Protein AF-A0A2R6DY08-F1 (afdb_monomer_lite)

Radius of gyration: 19.31 Å; chains: 1; bounding box: 56×47×50 Å

Foldseek 3Di:
DDPVVVVLLVVLVPDPDDQWQEEEEEEEVVLVVAPCSLVLVQVVQVVSVVSPHQAYEYEYAYPDLVCQVVVQVSQCPRNHPWHEDEEEQPDQDADDTRYYYYYNNFLVNQQVQLVVVQVVCVVVVVDPPVNDDPQSSLVRGSHSAATQEYEYEDDPDDGSPPPPRCPNHHYAYDYRRDQDDDDDDDDDDDDDDDDDDPPRNSVRVVSVPSND

pLDDT: mean 75.13, std 21.66, range [25.62, 96.75]

Sequence (212 aa):
MALYDRYLAARIRYSDAAVPERVALVITEHDLLEQGAYDTLSAFLEWAFETGTERVLIYVSVLDKAAVPTLRNALSDLRSPREVAVRGPDADAAVDAPVQVSIGLGGREEFASAVRQIAEDAADGELAPEDVDEAEIERRLVFPTPPDLVIKTGAERLSDFLIWQSVYSELYFTGRLKRRASCARPSESPGSSAGRPNLEARAARGIRRFGR

Structure (mmCIF, N/CA/C/O backbone):
data_AF-A0A2R6DY08-F1
#
_entry.id   AF-A0A2R6DY08-F1
#
loop_
_atom_site.group_PDB
_atom_site.id
_atom_site.type_symbol
_atom_site.label_atom_id
_atom_site.label_alt_id
_atom_site.label_comp_id
_atom_site.label_asym_id
_atom_site.label_entity_id
_atom_site.label_seq_id
_atom_site.pdbx_PDB_ins_code
_atom_site.Cartn_x
_atom_site.Cartn_y
_atom_site.Cartn_z
_atom_site.occupancy
_atom_site.B_iso_or_equiv
_atom_site.auth_seq_id
_atom_site.auth_comp_id
_atom_site.auth_asym_id
_atom_site.auth_atom_id
_atom_site.pdbx_PDB_model_num
ATOM 1 N N . MET A 1 1 ? 14.028 -7.867 -27.548 1.00 50.16 1 MET A N 1
ATOM 2 C CA . MET A 1 1 ? 13.822 -8.926 -26.535 1.00 50.16 1 MET A CA 1
ATOM 3 C C . MET A 1 1 ? 14.664 -10.144 -26.910 1.00 50.16 1 MET A C 1
ATOM 5 O O . MET A 1 1 ? 14.531 -10.618 -28.035 1.00 50.16 1 MET A O 1
ATOM 9 N N . ALA A 1 2 ? 15.594 -10.593 -26.062 1.00 66.69 2 ALA A N 1
ATOM 10 C CA . ALA A 1 2 ? 16.570 -11.622 -26.437 1.00 66.69 2 ALA A CA 1
ATOM 11 C C . ALA A 1 2 ? 15.937 -13.030 -26.464 1.00 66.69 2 ALA A C 1
ATOM 13 O O . ALA A 1 2 ? 15.007 -13.312 -25.713 1.00 66.69 2 ALA A O 1
ATOM 14 N N . LEU A 1 3 ? 16.462 -13.949 -27.289 1.00 54.25 3 LEU A N 1
ATOM 15 C CA . LEU A 1 3 ? 16.023 -15.361 -27.370 1.00 54.25 3 LEU A CA 1
ATOM 16 C C . LEU A 1 3 ? 15.946 -16.050 -25.995 1.00 54.25 3 LEU A C 1
ATOM 18 O O . LEU A 1 3 ? 15.063 -16.867 -25.747 1.00 54.25 3 LEU A O 1
ATOM 22 N N . TYR A 1 4 ? 16.841 -15.671 -25.083 1.00 47.84 4 TYR A N 1
ATOM 23 C CA . TYR A 1 4 ? 16.856 -16.173 -23.715 1.00 47.84 4 TYR A CA 1
ATOM 24 C C . TYR A 1 4 ? 15.664 -15.684 -22.880 1.00 47.84 4 TYR A C 1
ATOM 26 O O . TYR A 1 4 ? 15.178 -16.435 -22.044 1.00 47.84 4 TYR A O 1
ATOM 34 N N . ASP A 1 5 ? 15.162 -14.470 -23.118 1.00 52.09 5 ASP A N 1
ATOM 35 C CA . ASP A 1 5 ? 14.004 -13.928 -22.395 1.00 52.09 5 ASP A CA 1
ATOM 36 C C . ASP A 1 5 ? 12.731 -14.656 -22.822 1.00 52.09 5 ASP A C 1
ATOM 38 O O . ASP A 1 5 ? 11.930 -15.043 -21.978 1.00 52.09 5 ASP A O 1
ATOM 42 N N . ARG A 1 6 ? 12.591 -14.961 -24.123 1.00 58.28 6 ARG A N 1
ATOM 43 C CA . ARG A 1 6 ? 11.508 -15.830 -24.612 1.00 58.28 6 ARG A CA 1
ATOM 44 C C . ARG A 1 6 ? 11.589 -17.227 -24.007 1.00 58.28 6 ARG A C 1
ATOM 46 O O . ARG A 1 6 ? 10.564 -17.759 -23.601 1.00 58.28 6 ARG A O 1
ATOM 53 N N . TYR A 1 7 ? 12.787 -17.803 -23.906 1.00 59.44 7 TYR A N 1
ATOM 54 C CA . TYR A 1 7 ? 12.984 -19.109 -23.274 1.00 59.44 7 TYR A CA 1
ATOM 55 C C . TYR A 1 7 ? 12.660 -19.085 -21.773 1.00 59.44 7 TYR A C 1
ATOM 57 O O . TYR A 1 7 ? 11.989 -19.988 -21.281 1.00 59.44 7 TYR A O 1
ATOM 65 N N . LEU A 1 8 ? 13.097 -18.058 -21.037 1.00 55.75 8 LEU A N 1
ATOM 66 C CA . LEU A 1 8 ? 12.846 -17.957 -19.601 1.00 55.75 8 LEU A CA 1
ATOM 67 C C . LEU A 1 8 ? 11.368 -17.671 -19.310 1.00 55.75 8 LEU A C 1
ATOM 69 O O . LEU A 1 8 ? 10.794 -18.329 -18.449 1.00 55.75 8 LEU A O 1
ATOM 73 N N . ALA A 1 9 ? 10.748 -16.760 -20.065 1.00 59.25 9 ALA A N 1
ATOM 74 C CA . ALA A 1 9 ? 9.320 -16.472 -19.979 1.00 59.25 9 ALA A CA 1
ATOM 75 C C . ALA A 1 9 ? 8.479 -17.696 -20.358 1.00 59.25 9 ALA A C 1
ATOM 77 O O . ALA A 1 9 ? 7.487 -17.976 -19.694 1.00 59.25 9 ALA A O 1
ATOM 78 N N . ALA A 1 10 ? 8.892 -18.469 -21.370 1.00 55.88 10 ALA A N 1
ATOM 79 C CA . ALA A 1 10 ? 8.274 -19.755 -21.675 1.00 55.88 10 ALA A CA 1
ATOM 80 C C . ALA A 1 10 ? 8.451 -20.731 -20.504 1.00 55.88 10 ALA A C 1
ATOM 82 O O . ALA A 1 10 ? 7.494 -21.350 -20.078 1.00 55.88 10 ALA A O 1
ATOM 83 N N . ARG A 1 11 ? 9.638 -20.832 -19.905 1.00 53.44 11 ARG A N 1
ATOM 84 C CA . ARG A 1 11 ? 9.905 -21.756 -18.790 1.00 53.44 11 ARG A CA 1
ATOM 85 C C . ARG A 1 11 ? 9.273 -21.343 -17.453 1.00 53.44 11 ARG A C 1
ATOM 87 O O . ARG A 1 11 ? 9.256 -22.159 -16.537 1.00 53.44 11 ARG A O 1
ATOM 94 N N . ILE A 1 12 ? 8.846 -20.091 -17.298 1.00 56.69 12 ILE A N 1
ATOM 95 C CA . ILE A 1 12 ? 7.988 -19.645 -16.188 1.00 56.69 12 ILE A CA 1
ATOM 96 C C . ILE A 1 12 ? 6.541 -20.037 -16.501 1.00 56.69 12 ILE A C 1
ATOM 98 O O . ILE A 1 12 ? 5.915 -20.703 -15.690 1.00 56.69 12 ILE A O 1
ATOM 102 N N . ARG A 1 13 ? 6.068 -19.753 -17.723 1.00 54.62 13 ARG A N 1
ATOM 103 C CA . ARG A 1 13 ? 4.734 -20.162 -18.198 1.00 54.62 13 ARG A CA 1
ATOM 104 C C . ARG A 1 13 ? 4.512 -21.681 -18.219 1.00 54.62 13 ARG A C 1
ATOM 106 O O . ARG A 1 13 ? 3.387 -22.122 -18.052 1.00 54.62 13 ARG A O 1
ATOM 113 N N . TYR A 1 14 ? 5.566 -22.466 -18.445 1.00 50.38 14 TYR A N 1
ATOM 114 C CA . TYR A 1 14 ? 5.548 -23.934 -18.496 1.00 50.38 14 TYR A CA 1
ATOM 115 C C . TYR A 1 14 ? 6.090 -24.594 -17.216 1.00 50.38 14 TYR A C 1
ATOM 117 O O . TYR A 1 14 ? 6.357 -25.793 -17.221 1.00 50.38 14 TYR A O 1
ATOM 125 N N . SER A 1 15 ? 6.327 -23.838 -16.139 1.00 47.34 15 SER A N 1
ATOM 126 C CA . SER A 1 15 ? 6.567 -24.443 -14.825 1.00 47.34 15 SER A CA 1
ATOM 127 C C . SER A 1 15 ? 5.270 -24.476 -14.032 1.00 47.34 15 SER A C 1
ATOM 129 O O . SER A 1 15 ? 4.614 -23.448 -13.956 1.00 47.34 15 SER A O 1
ATOM 131 N N . ASP A 1 16 ? 4.971 -25.592 -13.363 1.00 48.72 16 ASP A N 1
ATOM 132 C CA . ASP A 1 16 ? 3.830 -25.752 -12.435 1.00 48.72 16 ASP A CA 1
ATOM 133 C C . ASP A 1 16 ? 3.926 -24.868 -11.166 1.00 48.72 16 ASP A C 1
ATOM 135 O O . ASP A 1 16 ? 3.263 -25.120 -10.164 1.00 48.72 16 ASP A O 1
ATOM 139 N N . ALA A 1 17 ? 4.803 -23.860 -11.160 1.00 54.19 17 ALA A N 1
ATOM 140 C CA . ALA A 1 17 ? 4.975 -22.940 -10.047 1.00 54.19 17 ALA A CA 1
ATOM 141 C C . ALA A 1 17 ? 4.027 -21.752 -10.229 1.00 54.19 17 ALA A C 1
ATOM 143 O O . ALA A 1 17 ? 4.104 -21.062 -11.247 1.00 54.19 17 ALA A O 1
ATOM 144 N N . ALA A 1 18 ? 3.166 -21.516 -9.238 1.00 61.88 18 ALA A N 1
ATOM 145 C CA . ALA A 1 18 ? 2.269 -20.368 -9.221 1.00 61.88 18 ALA A CA 1
ATOM 146 C C . ALA A 1 18 ? 3.066 -19.057 -9.342 1.00 61.88 18 ALA A C 1
ATOM 148 O O . ALA A 1 18 ? 4.103 -18.874 -8.696 1.00 61.88 18 ALA A O 1
ATOM 149 N N . VAL A 1 19 ? 2.597 -18.162 -10.211 1.00 73.88 19 VAL A N 1
ATOM 150 C CA . VAL A 1 19 ? 3.090 -16.784 -10.293 1.00 73.88 19 VAL A CA 1
ATOM 151 C C . VAL A 1 19 ? 2.479 -16.021 -9.115 1.00 73.88 19 VAL A C 1
ATOM 153 O O . VAL A 1 19 ? 1.293 -16.215 -8.864 1.00 73.88 19 VAL A O 1
ATOM 156 N N . PRO A 1 20 ? 3.239 -15.181 -8.389 1.00 83.38 20 PRO A N 1
ATOM 157 C CA . PRO A 1 20 ? 2.658 -14.364 -7.332 1.00 83.38 20 PRO A CA 1
ATOM 158 C C . PRO A 1 20 ? 1.628 -13.401 -7.931 1.00 83.38 20 PRO A C 1
ATOM 160 O O . PRO A 1 20 ? 1.955 -12.577 -8.795 1.00 83.38 20 PRO A O 1
ATOM 163 N N . GLU A 1 21 ? 0.393 -13.507 -7.456 1.00 88.38 21 GLU A N 1
ATOM 164 C CA . GLU A 1 21 ? -0.726 -12.654 -7.855 1.00 88.38 21 GLU A CA 1
ATOM 165 C C . GLU A 1 21 ? -0.525 -11.235 -7.307 1.00 88.38 21 GLU A C 1
ATOM 167 O O . GLU A 1 21 ? -0.898 -10.250 -7.948 1.00 88.38 21 GLU A O 1
ATOM 172 N N . ARG A 1 22 ? 0.129 -11.117 -6.145 1.00 90.25 22 ARG A N 1
ATOM 173 C CA . ARG A 1 22 ? 0.359 -9.868 -5.417 1.00 90.25 22 ARG A CA 1
ATOM 174 C C . ARG A 1 22 ? 1.831 -9.710 -5.059 1.00 90.25 22 ARG A C 1
ATOM 176 O O . ARG A 1 22 ? 2.393 -10.499 -4.298 1.00 90.25 22 ARG A O 1
ATOM 183 N N . VAL A 1 23 ? 2.452 -8.651 -5.570 1.00 91.69 23 VAL A N 1
ATOM 184 C CA . VAL A 1 23 ? 3.868 -8.346 -5.321 1.00 91.69 23 VAL A CA 1
ATOM 185 C C . VAL A 1 23 ? 3.999 -7.010 -4.599 1.00 91.69 23 VAL A C 1
ATOM 187 O O . VAL A 1 23 ? 3.513 -5.993 -5.082 1.00 91.69 23 VAL A O 1
ATOM 190 N N . ALA A 1 24 ? 4.707 -6.991 -3.474 1.00 91.75 24 ALA A N 1
ATOM 191 C CA . ALA A 1 24 ? 5.116 -5.769 -2.798 1.00 91.75 24 ALA A CA 1
ATOM 192 C C . ALA A 1 24 ? 6.579 -5.435 -3.126 1.00 91.75 24 ALA A C 1
ATOM 194 O O . ALA A 1 24 ? 7.452 -6.291 -3.029 1.00 91.75 24 ALA A O 1
ATOM 195 N N . LEU A 1 25 ? 6.868 -4.190 -3.494 1.00 92.25 25 LEU A N 1
ATOM 196 C CA . LEU A 1 25 ? 8.199 -3.655 -3.746 1.00 92.25 25 LEU A CA 1
ATOM 197 C C . LEU A 1 25 ? 8.508 -2.555 -2.722 1.00 92.25 25 LEU A C 1
ATOM 199 O O . LEU A 1 25 ? 7.897 -1.493 -2.725 1.00 92.25 25 LEU A O 1
ATOM 203 N N . VAL A 1 26 ? 9.487 -2.803 -1.862 1.00 90.31 26 VAL A N 1
ATOM 204 C CA . VAL A 1 26 ? 9.923 -1.926 -0.774 1.00 90.31 26 VAL A CA 1
ATOM 205 C C . VAL A 1 26 ? 11.207 -1.227 -1.198 1.00 90.31 26 VAL A C 1
ATOM 207 O O . VAL A 1 26 ? 12.255 -1.867 -1.314 1.00 90.31 26 VAL A O 1
ATOM 210 N N . ILE A 1 27 ? 11.128 0.083 -1.407 1.00 90.12 27 ILE A N 1
ATOM 211 C CA . ILE A 1 27 ? 12.248 0.941 -1.800 1.00 90.12 27 ILE A CA 1
ATOM 212 C C . ILE A 1 27 ? 12.396 2.117 -0.837 1.00 90.12 27 ILE A C 1
ATOM 214 O O . ILE A 1 27 ? 11.531 2.397 -0.006 1.00 90.12 27 ILE A O 1
ATOM 218 N N . THR A 1 28 ? 13.518 2.816 -0.933 1.00 88.62 28 THR A N 1
ATOM 219 C CA . THR A 1 28 ? 13.774 4.049 -0.184 1.00 88.62 28 THR A CA 1
ATOM 220 C C . THR A 1 28 ? 13.707 5.261 -1.104 1.00 88.62 28 THR A C 1
ATOM 222 O O . THR A 1 28 ? 13.900 5.141 -2.314 1.00 88.62 28 THR A O 1
ATOM 225 N N . GLU A 1 29 ? 13.504 6.454 -0.546 1.00 88.12 29 GLU A N 1
ATOM 226 C CA . GLU A 1 29 ? 13.633 7.702 -1.308 1.00 88.12 29 GLU A CA 1
ATOM 227 C C . GLU A 1 29 ? 14.998 7.804 -2.010 1.00 88.12 29 GLU A C 1
ATOM 229 O O . GLU A 1 29 ? 15.079 8.258 -3.147 1.00 88.12 29 GLU A O 1
ATOM 234 N N . HIS A 1 30 ? 16.066 7.283 -1.392 1.00 87.00 30 HIS A N 1
ATOM 235 C CA . HIS A 1 30 ? 17.400 7.240 -1.986 1.00 87.00 30 HIS A CA 1
ATOM 236 C C . HIS A 1 30 ? 17.479 6.366 -3.242 1.00 87.00 30 HIS A C 1
ATOM 238 O O . HIS A 1 30 ? 18.253 6.692 -4.141 1.00 87.00 30 HIS A O 1
ATOM 244 N N . ASP A 1 31 ? 16.697 5.286 -3.332 1.00 87.31 31 ASP A N 1
ATOM 245 C CA . ASP A 1 31 ? 16.634 4.465 -4.547 1.00 87.31 31 ASP A CA 1
ATOM 246 C C . ASP A 1 31 ? 16.006 5.247 -5.712 1.00 87.31 31 ASP A C 1
ATOM 248 O O . ASP A 1 31 ? 16.391 5.044 -6.862 1.00 87.31 31 ASP A O 1
ATOM 252 N N . LEU A 1 32 ? 15.089 6.179 -5.424 1.00 89.38 32 LEU A N 1
ATOM 253 C CA . LEU A 1 32 ? 14.434 7.031 -6.424 1.00 89.38 32 LEU A CA 1
ATOM 254 C C . LEU A 1 32 ? 15.288 8.227 -6.871 1.00 89.38 32 LEU A C 1
ATOM 256 O O . LEU A 1 32 ? 15.019 8.807 -7.923 1.00 89.38 32 LEU A O 1
ATOM 260 N N . LEU A 1 33 ? 16.327 8.581 -6.110 1.00 86.75 33 LEU A N 1
ATOM 261 C CA . LEU A 1 33 ? 17.292 9.621 -6.488 1.00 86.75 33 LEU A CA 1
ATOM 262 C C . LEU A 1 33 ? 18.323 9.134 -7.519 1.00 86.75 33 LEU A C 1
ATOM 264 O O . LEU A 1 33 ? 19.024 9.948 -8.122 1.00 86.75 33 LEU A O 1
ATOM 268 N N . GLU A 1 34 ? 18.452 7.822 -7.723 1.00 86.62 34 GLU A N 1
ATOM 269 C CA . GLU A 1 34 ? 19.385 7.262 -8.700 1.00 86.62 34 GLU A CA 1
ATOM 270 C C . GLU A 1 34 ? 18.920 7.552 -10.140 1.00 86.62 34 GLU A C 1
ATOM 272 O O . GLU A 1 34 ? 17.732 7.527 -10.479 1.00 86.62 34 GLU A O 1
ATOM 277 N N . GLN A 1 35 ? 19.878 7.812 -11.034 1.00 84.69 35 GLN A N 1
ATOM 278 C CA . GLN A 1 35 ? 19.571 8.143 -12.423 1.00 84.69 35 GLN A CA 1
ATOM 279 C C . GLN A 1 35 ? 18.843 6.979 -13.118 1.00 84.69 35 GLN A C 1
ATOM 281 O O . GLN A 1 35 ? 19.351 5.858 -13.186 1.00 84.69 35 GLN A O 1
ATOM 286 N N . GLY A 1 36 ? 17.661 7.257 -13.678 1.00 88.00 36 GLY A N 1
ATOM 287 C CA . GLY A 1 36 ? 16.836 6.252 -14.356 1.00 88.00 36 GLY A CA 1
ATOM 288 C C . GLY A 1 36 ? 16.056 5.326 -13.413 1.00 88.00 36 GLY A C 1
ATOM 289 O O . GLY A 1 36 ? 15.572 4.283 -13.857 1.00 88.00 36 GLY A O 1
ATOM 290 N N . ALA A 1 37 ? 15.916 5.674 -12.128 1.00 89.75 37 ALA A N 1
ATOM 291 C CA . ALA A 1 37 ? 15.121 4.898 -11.176 1.00 89.75 37 ALA A CA 1
ATOM 292 C C . ALA A 1 37 ? 13.654 4.754 -11.618 1.00 89.75 37 ALA A C 1
ATOM 294 O O . ALA A 1 37 ? 13.145 3.637 -11.673 1.00 89.75 37 ALA A O 1
ATOM 295 N N . TYR A 1 38 ? 13.006 5.849 -12.031 1.00 92.19 38 TYR A N 1
ATOM 296 C CA . TYR A 1 38 ? 11.615 5.835 -12.512 1.00 92.19 38 TYR A CA 1
ATOM 297 C C . TYR A 1 38 ? 11.427 5.001 -13.787 1.00 92.19 38 TYR A C 1
ATOM 299 O O . TYR A 1 38 ? 10.426 4.298 -13.923 1.00 92.19 38 TYR A O 1
ATOM 307 N N . ASP A 1 39 ? 12.408 4.999 -14.694 1.00 90.38 39 ASP A N 1
ATOM 308 C CA . ASP A 1 39 ? 12.391 4.119 -15.871 1.00 90.38 39 ASP A CA 1
ATOM 309 C C . ASP A 1 39 ? 12.503 2.649 -15.470 1.00 90.38 39 A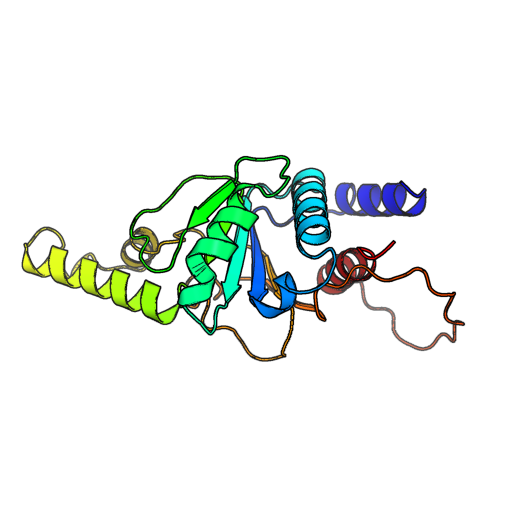SP A C 1
ATOM 311 O O . ASP A 1 39 ? 11.829 1.789 -16.031 1.00 90.38 39 ASP A O 1
ATOM 315 N N . THR A 1 40 ? 13.339 2.361 -14.472 1.00 89.69 40 THR A N 1
ATOM 316 C CA . THR A 1 40 ? 13.495 1.006 -13.936 1.00 89.69 40 THR A CA 1
ATOM 317 C C . THR A 1 40 ? 12.210 0.545 -13.250 1.00 89.69 40 THR A C 1
ATOM 319 O O . THR A 1 40 ? 11.805 -0.601 -13.421 1.00 89.69 40 THR A O 1
ATOM 322 N N . LEU A 1 41 ? 11.542 1.440 -12.520 1.00 92.75 41 LEU A N 1
ATOM 323 C CA . LEU A 1 41 ? 10.260 1.168 -11.880 1.00 92.75 41 LEU A CA 1
ATOM 324 C C . LEU A 1 41 ? 9.153 0.926 -12.917 1.00 92.75 41 LEU A C 1
ATOM 326 O O . LEU A 1 41 ? 8.396 -0.030 -12.786 1.00 92.75 41 LEU A O 1
ATOM 330 N N . SER A 1 42 ? 9.120 1.724 -13.987 1.00 93.44 42 SER A N 1
ATOM 331 C CA . SER A 1 42 ? 8.187 1.536 -15.108 1.00 93.44 42 SER A CA 1
ATOM 332 C C . SER A 1 42 ? 8.390 0.165 -15.770 1.00 93.44 42 SER A C 1
ATOM 334 O O . SER A 1 42 ? 7.445 -0.601 -15.935 1.00 93.44 42 SER A O 1
ATOM 336 N N . ALA A 1 43 ? 9.646 -0.198 -16.058 1.00 89.62 43 ALA A N 1
ATOM 337 C CA . ALA A 1 43 ? 9.994 -1.497 -16.634 1.00 89.62 43 ALA A CA 1
ATOM 338 C C . ALA A 1 43 ? 9.677 -2.676 -15.694 1.00 89.62 43 ALA A C 1
ATOM 340 O O . ALA A 1 43 ? 9.329 -3.764 -16.151 1.00 89.62 43 ALA A O 1
ATOM 341 N N . PHE A 1 44 ? 9.799 -2.478 -14.379 1.00 91.81 44 PHE A N 1
ATOM 342 C CA . PHE A 1 44 ? 9.378 -3.466 -13.387 1.00 91.81 44 PHE A CA 1
ATOM 343 C C . PHE A 1 44 ? 7.865 -3.699 -13.433 1.00 91.81 44 PHE A C 1
ATOM 345 O O . PHE A 1 44 ? 7.446 -4.855 -13.444 1.00 91.81 44 PHE A O 1
ATOM 352 N N . LEU A 1 45 ? 7.061 -2.633 -13.500 1.00 93.25 45 LEU A N 1
ATOM 353 C CA . LEU A 1 45 ? 5.606 -2.748 -13.605 1.00 93.25 45 LEU A CA 1
ATOM 354 C C . LEU A 1 45 ? 5.199 -3.469 -14.893 1.00 93.25 45 LEU A C 1
ATOM 356 O O . LEU A 1 45 ? 4.434 -4.427 -14.830 1.00 93.25 45 LEU A O 1
ATOM 360 N N . GLU A 1 46 ? 5.754 -3.070 -16.040 1.00 91.69 46 GLU A N 1
ATOM 361 C CA . GLU A 1 46 ? 5.540 -3.760 -17.321 1.00 91.69 46 GLU A CA 1
ATOM 362 C C . GLU A 1 46 ? 5.814 -5.263 -17.200 1.00 91.69 46 GLU A C 1
ATOM 364 O O . GLU A 1 46 ? 4.944 -6.083 -17.490 1.00 91.69 46 GLU A O 1
ATOM 369 N N . TRP A 1 47 ? 6.988 -5.625 -16.681 1.00 88.25 47 TRP A N 1
ATOM 370 C CA . TRP A 1 47 ? 7.368 -7.019 -16.485 1.00 88.25 47 TRP A CA 1
ATOM 371 C C . TRP A 1 47 ? 6.419 -7.773 -15.542 1.00 88.25 47 TRP A C 1
ATOM 373 O O . TRP A 1 47 ? 6.000 -8.880 -15.876 1.00 88.25 47 TRP A O 1
ATOM 383 N N . ALA A 1 48 ? 6.067 -7.198 -14.388 1.00 88.44 48 ALA A N 1
ATOM 384 C CA . ALA A 1 48 ? 5.230 -7.861 -13.389 1.00 88.44 48 ALA A CA 1
ATOM 385 C C . ALA A 1 48 ? 3.874 -8.265 -13.989 1.00 88.44 48 ALA A C 1
ATOM 387 O O . ALA A 1 48 ? 3.489 -9.440 -13.949 1.00 88.44 48 ALA A O 1
ATOM 388 N N . PHE A 1 49 ? 3.201 -7.321 -14.649 1.00 90.75 49 PHE A N 1
ATOM 389 C CA . PHE A 1 49 ? 1.910 -7.579 -15.286 1.00 90.75 49 PHE A CA 1
ATOM 390 C C . PHE A 1 49 ? 2.023 -8.495 -16.514 1.00 90.75 49 PHE A C 1
ATOM 392 O O . PHE A 1 49 ? 1.144 -9.327 -16.728 1.00 90.75 49 PHE A O 1
ATOM 399 N N . GLU A 1 50 ? 3.106 -8.419 -17.297 1.00 87.62 50 GLU A N 1
ATOM 400 C CA . GLU A 1 50 ? 3.356 -9.365 -18.397 1.00 87.62 50 GLU A CA 1
ATOM 401 C C . GLU A 1 50 ? 3.557 -10.807 -17.910 1.00 87.62 50 GLU A C 1
ATOM 403 O O . GLU A 1 50 ? 3.245 -11.762 -18.631 1.00 87.62 50 GLU A O 1
ATOM 408 N N . THR A 1 51 ? 4.102 -10.979 -16.704 1.00 80.44 51 THR A N 1
ATOM 409 C CA . THR A 1 51 ? 4.318 -12.302 -16.108 1.00 80.44 51 THR A CA 1
ATOM 410 C C . THR A 1 51 ? 3.090 -12.896 -15.432 1.00 80.44 51 THR A C 1
ATOM 412 O O . THR A 1 51 ? 3.104 -14.098 -15.176 1.00 80.44 51 THR A O 1
ATOM 415 N N . GLY A 1 52 ? 2.034 -12.107 -15.217 1.00 84.12 52 GLY A N 1
ATOM 416 C CA . GLY A 1 52 ? 0.766 -12.568 -14.647 1.00 84.12 52 GLY A CA 1
ATOM 417 C C . GLY A 1 52 ? 0.471 -12.080 -13.228 1.00 84.12 52 GLY A C 1
ATOM 418 O O . GLY A 1 52 ? -0.501 -12.541 -12.647 1.00 84.12 52 GLY A O 1
ATOM 419 N N . THR A 1 53 ? 1.263 -11.159 -12.669 1.00 88.62 53 THR A N 1
ATOM 420 C CA . THR A 1 53 ? 0.905 -10.486 -11.409 1.00 88.62 53 THR A CA 1
ATOM 421 C C . THR A 1 53 ? -0.347 -9.634 -11.616 1.00 88.62 53 THR A C 1
ATOM 423 O O . THR A 1 53 ? -0.460 -8.919 -12.612 1.00 88.62 53 THR A O 1
ATOM 426 N N . GLU A 1 54 ? -1.283 -9.692 -10.674 1.00 91.31 54 GLU A N 1
ATOM 427 C CA . GLU A 1 54 ? -2.547 -8.953 -10.724 1.00 91.31 54 GLU A CA 1
ATOM 428 C C . GLU A 1 54 ? -2.463 -7.606 -10.012 1.00 91.31 54 GLU A C 1
ATOM 430 O O . GLU A 1 54 ? -3.092 -6.636 -10.443 1.00 91.31 54 GLU A O 1
ATOM 435 N N . ARG A 1 55 ? -1.686 -7.539 -8.924 1.00 93.00 55 ARG A N 1
ATOM 436 C CA . ARG A 1 55 ? -1.535 -6.335 -8.106 1.00 93.00 55 ARG A CA 1
ATOM 437 C C . ARG A 1 55 ? -0.093 -6.105 -7.675 1.00 93.00 55 ARG A C 1
ATOM 439 O O . ARG A 1 55 ? 0.615 -7.028 -7.272 1.00 93.00 55 ARG A O 1
ATOM 446 N N . VAL A 1 56 ? 0.320 -4.842 -7.711 1.00 93.56 56 VAL A N 1
ATOM 447 C CA . VAL A 1 56 ? 1.639 -4.394 -7.269 1.00 93.56 56 VAL A CA 1
ATOM 448 C C . VAL A 1 56 ? 1.492 -3.306 -6.213 1.00 93.56 56 VAL A C 1
ATOM 450 O O . VAL A 1 56 ? 0.847 -2.286 -6.445 1.00 93.56 56 VAL A O 1
ATOM 453 N N . LEU A 1 57 ? 2.136 -3.500 -5.067 1.00 92.38 57 LEU A N 1
ATOM 454 C CA . LEU A 1 57 ? 2.233 -2.515 -3.998 1.00 92.38 57 LEU A CA 1
ATOM 455 C C . LEU A 1 57 ? 3.663 -1.982 -3.927 1.00 92.38 57 LEU A C 1
ATOM 457 O O . LEU A 1 57 ? 4.585 -2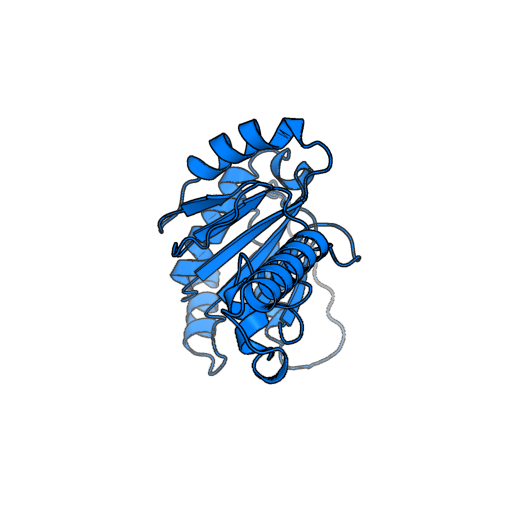.734 -3.657 1.00 92.38 57 LEU A O 1
ATOM 461 N N . ILE A 1 58 ? 3.873 -0.693 -4.147 1.00 92.56 58 ILE A N 1
ATOM 462 C CA . ILE A 1 58 ? 5.177 -0.047 -4.004 1.00 92.56 58 ILE A CA 1
ATOM 463 C C . ILE A 1 58 ? 5.174 0.750 -2.707 1.00 92.56 58 ILE A C 1
ATOM 465 O O . ILE A 1 58 ? 4.332 1.618 -2.512 1.00 92.56 58 ILE A O 1
ATOM 469 N N . TYR A 1 59 ? 6.144 0.505 -1.840 1.00 91.31 59 TYR A N 1
ATOM 470 C CA . TYR A 1 59 ? 6.375 1.322 -0.661 1.00 91.31 59 TYR A CA 1
ATOM 471 C C . TYR A 1 59 ? 7.671 2.087 -0.766 1.00 91.31 59 TYR A C 1
ATOM 473 O O . TYR A 1 59 ? 8.725 1.508 -1.025 1.00 91.31 59 TYR A O 1
ATOM 481 N N . VAL A 1 60 ? 7.579 3.384 -0.509 1.00 91.12 60 VAL A N 1
ATOM 482 C CA . VAL A 1 60 ? 8.706 4.301 -0.490 1.00 91.12 60 VAL A CA 1
ATOM 483 C C . VAL A 1 60 ? 8.932 4.747 0.945 1.00 91.12 60 VAL A C 1
ATOM 485 O O . VAL A 1 60 ? 8.181 5.554 1.491 1.00 91.12 60 VAL A O 1
ATOM 488 N N . SER A 1 61 ? 9.997 4.230 1.552 1.00 87.69 61 SER A N 1
ATOM 489 C CA . SER A 1 61 ? 10.483 4.712 2.840 1.00 87.69 61 SER A CA 1
ATOM 490 C C . SER A 1 61 ? 11.104 6.094 2.660 1.00 87.69 61 SER A C 1
ATOM 492 O O . SER A 1 61 ? 12.064 6.249 1.902 1.00 87.69 61 SER A O 1
ATOM 494 N N . VAL A 1 62 ? 10.591 7.073 3.395 1.00 87.19 62 VAL A N 1
ATOM 495 C CA . VAL A 1 62 ? 11.016 8.477 3.346 1.00 87.19 62 VAL A CA 1
ATOM 496 C C . VAL A 1 62 ? 11.589 8.866 4.706 1.00 87.19 62 VAL A C 1
ATOM 498 O O . VAL A 1 62 ? 10.983 8.542 5.727 1.00 87.19 62 VAL A O 1
ATOM 501 N N . LEU A 1 63 ? 12.751 9.527 4.736 1.00 81.12 63 LEU A N 1
ATOM 502 C CA . LEU A 1 63 ? 13.319 10.068 5.978 1.00 81.12 63 LEU A CA 1
ATOM 503 C C . LEU A 1 63 ? 12.839 11.501 6.229 1.00 81.12 63 LEU A C 1
ATOM 505 O O . LEU A 1 63 ? 12.631 11.880 7.380 1.00 81.12 63 LEU A O 1
ATOM 509 N N . ASP A 1 64 ? 12.638 12.280 5.162 1.00 84.12 64 ASP A N 1
ATOM 510 C CA . ASP A 1 64 ? 12.170 13.664 5.227 1.00 84.12 64 ASP A CA 1
ATOM 511 C C . ASP A 1 64 ? 10.757 13.814 4.646 1.00 84.12 64 ASP A C 1
ATOM 513 O O . ASP A 1 64 ? 10.547 13.738 3.433 1.00 84.12 64 ASP A O 1
ATOM 517 N N . LYS A 1 65 ? 9.768 14.102 5.505 1.00 84.00 65 LYS A N 1
ATOM 518 C CA . LYS A 1 65 ? 8.373 14.319 5.080 1.00 84.00 65 LYS A CA 1
ATOM 519 C C . LYS A 1 65 ? 8.236 15.443 4.038 1.00 84.00 65 LYS A C 1
ATOM 521 O O . LYS A 1 65 ? 7.282 15.420 3.262 1.00 84.00 65 LYS A O 1
ATOM 526 N N . ALA A 1 66 ? 9.185 16.380 3.949 1.00 88.25 66 ALA A N 1
ATOM 527 C CA . ALA A 1 66 ? 9.187 17.416 2.917 1.00 88.25 66 ALA A CA 1
ATOM 528 C C . ALA A 1 66 ? 9.382 16.863 1.490 1.00 88.25 66 ALA A C 1
ATOM 530 O O . ALA A 1 66 ? 8.991 17.519 0.525 1.00 88.25 66 ALA A O 1
ATOM 531 N N . ALA A 1 67 ? 9.929 15.651 1.334 1.00 88.50 67 ALA A N 1
ATOM 532 C CA . ALA A 1 67 ? 10.076 14.993 0.037 1.00 88.50 67 ALA A CA 1
ATOM 533 C C . ALA A 1 67 ? 8.756 14.401 -0.495 1.00 88.50 67 ALA A C 1
ATOM 535 O O . ALA A 1 67 ? 8.626 14.176 -1.701 1.00 88.50 67 ALA A O 1
ATOM 536 N N . VAL A 1 68 ? 7.761 14.175 0.374 1.00 90.75 68 VAL A N 1
ATOM 537 C CA . VAL A 1 68 ? 6.508 13.477 0.032 1.00 90.75 68 VAL A CA 1
ATOM 538 C C . VAL A 1 68 ? 5.757 14.121 -1.142 1.00 90.75 68 VAL A C 1
ATOM 540 O O . VAL A 1 68 ? 5.384 13.374 -2.047 1.00 90.75 68 VAL A O 1
ATOM 543 N N . PRO A 1 69 ? 5.541 15.453 -1.214 1.00 90.94 69 PRO A N 1
ATOM 544 C CA . PRO A 1 69 ? 4.810 16.055 -2.333 1.00 90.94 69 PRO A CA 1
ATOM 545 C C . PRO A 1 69 ? 5.519 15.857 -3.677 1.00 90.94 69 PRO A C 1
ATOM 547 O O . PRO A 1 69 ? 4.884 15.536 -4.680 1.00 90.94 69 PRO A O 1
ATOM 550 N N . THR A 1 70 ? 6.846 15.994 -3.688 1.00 91.94 70 THR A N 1
ATOM 551 C CA . THR A 1 70 ? 7.673 15.800 -4.886 1.00 91.94 70 THR A CA 1
ATOM 552 C C . THR A 1 70 ? 7.624 14.351 -5.356 1.00 91.94 70 THR A C 1
ATOM 554 O O . THR A 1 70 ? 7.393 14.094 -6.537 1.00 91.94 70 THR A O 1
ATOM 557 N N . LEU A 1 71 ? 7.793 13.403 -4.428 1.00 92.38 71 LEU A N 1
ATOM 558 C CA . LEU A 1 71 ? 7.707 11.973 -4.720 1.00 92.38 71 LEU A CA 1
ATOM 559 C C . LEU A 1 71 ? 6.311 11.591 -5.209 1.00 92.38 71 LEU A C 1
ATOM 561 O O . LEU A 1 71 ? 6.196 10.853 -6.182 1.00 92.38 71 LEU A O 1
ATOM 565 N N . ARG A 1 72 ? 5.256 12.130 -4.584 1.00 92.25 72 ARG A N 1
ATOM 566 C CA . ARG A 1 72 ? 3.871 11.894 -4.998 1.00 92.25 72 ARG A CA 1
ATOM 567 C C . ARG A 1 72 ? 3.662 12.308 -6.449 1.00 92.25 72 ARG A C 1
ATOM 569 O O . ARG A 1 72 ? 3.188 11.492 -7.225 1.00 92.25 72 ARG A O 1
ATOM 576 N N . ASN A 1 73 ? 4.051 13.526 -6.820 1.00 91.44 73 ASN A N 1
ATOM 577 C CA . ASN A 1 73 ? 3.892 14.007 -8.194 1.00 91.44 73 ASN A CA 1
ATOM 578 C C . ASN A 1 73 ? 4.650 13.117 -9.190 1.00 91.44 73 ASN A C 1
ATOM 580 O O . ASN A 1 73 ? 4.071 12.658 -10.168 1.00 91.44 73 ASN A O 1
ATOM 584 N N . ALA A 1 74 ? 5.916 12.799 -8.901 1.00 92.38 74 ALA A N 1
ATOM 585 C CA . ALA A 1 74 ? 6.732 11.968 -9.783 1.00 92.38 74 ALA A CA 1
ATOM 586 C C . ALA A 1 74 ? 6.192 10.533 -9.941 1.00 92.38 74 ALA A C 1
ATOM 588 O O . ALA A 1 74 ? 6.284 9.953 -11.020 1.00 92.38 74 ALA A O 1
ATOM 589 N N . LEU A 1 75 ? 5.641 9.951 -8.872 1.00 93.19 75 LEU A N 1
ATOM 590 C CA . LEU A 1 75 ? 5.086 8.594 -8.879 1.00 93.19 75 LEU A CA 1
ATOM 591 C C . LEU A 1 75 ? 3.680 8.538 -9.487 1.00 93.19 75 LEU A C 1
ATOM 593 O O . LEU A 1 75 ? 3.314 7.504 -10.039 1.00 93.19 75 LEU A O 1
ATOM 597 N N . SER A 1 76 ? 2.914 9.629 -9.433 1.00 91.62 76 SER A N 1
ATOM 598 C CA . SER A 1 76 ? 1.627 9.738 -10.130 1.00 91.62 76 SER A CA 1
ATOM 599 C C . SER A 1 76 ? 1.805 9.783 -11.649 1.00 91.62 76 SER A C 1
ATOM 601 O O . SER A 1 76 ? 0.987 9.229 -12.375 1.00 91.62 76 SER A O 1
ATOM 603 N N . ASP A 1 77 ? 2.903 10.378 -12.123 1.00 90.56 77 ASP A N 1
ATOM 604 C CA . ASP A 1 77 ? 3.256 10.449 -13.548 1.00 90.56 77 ASP A CA 1
ATOM 605 C C . ASP A 1 77 ? 4.031 9.207 -14.042 1.00 90.56 77 ASP A C 1
ATOM 607 O O . ASP A 1 77 ? 4.548 9.174 -15.165 1.00 90.56 77 ASP A O 1
ATOM 611 N N . LEU A 1 78 ? 4.148 8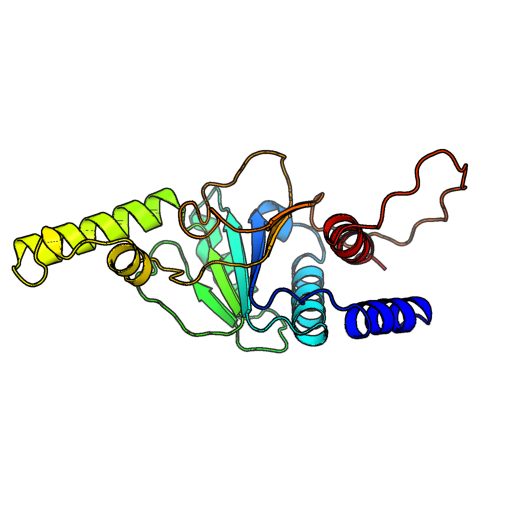.172 -13.203 1.00 92.75 78 LEU A N 1
ATOM 612 C CA . LEU A 1 78 ? 4.892 6.963 -13.527 1.00 92.75 78 LEU A CA 1
ATOM 613 C C . LEU A 1 78 ? 4.253 6.226 -14.709 1.00 92.75 78 LEU A C 1
ATOM 615 O O . LEU A 1 78 ? 3.057 5.934 -14.729 1.00 92.75 78 LEU A O 1
ATOM 619 N N . ARG A 1 79 ? 5.081 5.838 -15.682 1.00 92.88 79 ARG A N 1
ATOM 620 C CA . ARG A 1 79 ? 4.630 5.012 -16.804 1.00 92.88 79 ARG A CA 1
ATOM 621 C C . ARG A 1 79 ? 4.311 3.610 -16.296 1.00 92.88 79 ARG A C 1
ATOM 623 O O . ARG A 1 79 ? 5.192 2.897 -15.824 1.00 92.88 79 ARG A O 1
ATOM 630 N N . SER A 1 80 ? 3.047 3.221 -16.407 1.00 93.38 80 SER A N 1
ATOM 631 C CA . SER A 1 80 ? 2.545 1.937 -15.930 1.00 93.38 80 SER A CA 1
ATOM 632 C C . SER A 1 80 ? 1.532 1.359 -16.922 1.00 93.38 80 SER A C 1
ATOM 634 O O . SER A 1 80 ? 0.732 2.112 -17.482 1.00 93.38 80 SER A O 1
ATOM 636 N N . PRO A 1 81 ? 1.516 0.030 -17.139 1.00 93.00 81 PRO A N 1
ATOM 637 C CA . PRO A 1 81 ? 0.493 -0.627 -17.956 1.00 93.00 81 PRO A CA 1
ATOM 638 C C . PRO A 1 81 ? -0.889 -0.663 -17.279 1.00 93.00 81 PRO A C 1
ATOM 640 O O . PRO A 1 81 ? -1.879 -1.002 -17.927 1.00 93.00 81 PRO A O 1
ATOM 643 N N . ARG A 1 82 ? -0.966 -0.364 -15.976 1.00 94.19 82 ARG A N 1
ATOM 644 C CA . ARG A 1 82 ? -2.195 -0.343 -15.171 1.00 94.19 82 ARG A CA 1
ATOM 645 C C . ARG A 1 82 ? -2.298 0.960 -14.382 1.00 94.19 82 ARG A C 1
ATOM 647 O O . ARG A 1 82 ? -1.289 1.620 -14.147 1.00 94.19 82 ARG A O 1
ATOM 654 N N . GLU A 1 83 ? -3.509 1.295 -13.951 1.00 93.75 83 GLU A N 1
ATOM 655 C CA . GLU A 1 83 ? -3.768 2.471 -13.118 1.00 93.75 83 GLU A CA 1
ATOM 656 C C . GLU A 1 83 ? -2.923 2.464 -11.836 1.00 93.75 83 GLU A C 1
ATOM 658 O O . GLU A 1 83 ? -2.786 1.429 -11.173 1.00 93.75 83 GLU A O 1
ATOM 663 N N . VAL A 1 84 ? -2.358 3.632 -11.520 1.00 93.56 84 VAL A N 1
ATOM 664 C CA . VAL A 1 84 ? -1.500 3.872 -10.359 1.00 93.56 84 VAL A CA 1
ATOM 665 C C . VAL A 1 84 ? -2.223 4.798 -9.391 1.00 93.56 84 VAL A C 1
ATOM 667 O O . VAL A 1 84 ? -2.569 5.922 -9.746 1.00 93.56 84 VAL A O 1
ATOM 670 N N . ALA A 1 85 ? -2.393 4.352 -8.150 1.00 92.44 85 ALA A N 1
ATOM 671 C CA . ALA A 1 85 ? -2.860 5.184 -7.050 1.00 92.44 85 ALA A CA 1
ATOM 672 C C . ALA A 1 85 ? -1.707 5.473 -6.087 1.00 92.44 85 ALA A C 1
ATOM 674 O O . ALA A 1 85 ? -1.112 4.549 -5.534 1.00 92.44 85 ALA A O 1
ATOM 675 N N . VAL A 1 86 ? -1.414 6.754 -5.852 1.00 91.19 86 VAL A N 1
ATOM 676 C CA . VAL A 1 86 ? -0.338 7.186 -4.950 1.00 91.19 86 VAL A CA 1
ATOM 677 C C . VAL A 1 86 ? -0.910 7.771 -3.663 1.00 91.19 86 VAL A C 1
ATOM 679 O O . VAL A 1 86 ? -1.712 8.703 -3.688 1.00 91.19 86 VAL A O 1
ATOM 682 N N . ARG A 1 87 ? -0.454 7.252 -2.524 1.00 87.19 87 ARG A N 1
ATOM 683 C CA . ARG A 1 87 ? -0.849 7.652 -1.173 1.00 87.19 87 ARG A CA 1
ATOM 684 C C . ARG A 1 87 ? 0.333 8.260 -0.427 1.00 87.19 87 ARG A C 1
ATOM 686 O O . ARG A 1 87 ? 1.484 7.875 -0.619 1.00 87.19 87 ARG A O 1
ATOM 693 N N . GLY A 1 88 ? 0.029 9.258 0.397 1.00 83.12 88 GLY A N 1
ATOM 694 C CA . GLY A 1 88 ? 0.985 9.832 1.348 1.00 83.12 88 GLY A CA 1
ATOM 695 C C . GLY A 1 88 ? 0.740 9.295 2.758 1.00 83.12 88 GLY A C 1
ATOM 696 O O . GLY A 1 88 ? -0.127 8.439 2.922 1.00 83.12 88 GLY A O 1
ATOM 697 N N . PRO A 1 89 ? 1.452 9.827 3.760 1.00 75.38 89 PRO A N 1
ATOM 698 C CA . PRO A 1 89 ? 1.348 9.368 5.142 1.00 75.38 89 PRO A CA 1
ATOM 699 C C . PRO A 1 89 ? -0.027 9.646 5.768 1.00 75.38 89 PRO A C 1
ATOM 701 O O . PRO A 1 89 ? -0.467 8.870 6.600 1.00 75.38 89 PRO A O 1
ATOM 704 N N . ASP A 1 90 ? -0.729 10.696 5.329 1.00 74.12 90 ASP A N 1
ATOM 705 C CA . ASP A 1 90 ? -2.031 11.109 5.885 1.00 74.12 90 ASP A CA 1
ATOM 706 C C . ASP A 1 90 ? -3.233 10.488 5.137 1.00 74.12 90 ASP A C 1
ATOM 708 O O . ASP A 1 90 ? -4.305 11.083 5.058 1.00 74.12 90 ASP A O 1
ATOM 712 N N . ALA A 1 91 ? -3.033 9.363 4.444 1.00 70.81 91 ALA A N 1
ATOM 713 C CA . ALA A 1 91 ? -4.088 8.727 3.660 1.00 70.81 91 ALA A CA 1
ATOM 714 C C . ALA A 1 91 ? -4.812 7.656 4.485 1.00 70.81 91 ALA A C 1
ATOM 716 O O . ALA A 1 91 ? -4.271 6.572 4.691 1.00 70.81 91 ALA A O 1
ATOM 717 N N . ASP A 1 92 ? -6.060 7.938 4.858 1.00 62.81 92 ASP A N 1
ATOM 718 C CA . ASP A 1 92 ? -6.857 7.056 5.726 1.00 62.81 92 ASP A CA 1
ATOM 719 C C . ASP A 1 92 ? -7.759 6.076 4.954 1.00 62.81 92 ASP A C 1
ATOM 721 O O . ASP A 1 92 ? -8.356 5.179 5.539 1.00 62.81 92 ASP A O 1
ATOM 725 N N . ALA A 1 93 ? -7.871 6.228 3.630 1.00 65.50 93 ALA A N 1
ATOM 726 C CA . ALA A 1 93 ? -8.783 5.434 2.809 1.00 65.50 93 ALA A CA 1
ATOM 727 C C . ALA A 1 93 ? -8.058 4.396 1.940 1.00 65.50 93 ALA A C 1
ATOM 729 O O . ALA A 1 93 ? -7.083 4.697 1.237 1.00 65.50 93 ALA A O 1
ATOM 730 N N . ALA A 1 94 ? -8.609 3.181 1.917 1.00 67.12 94 ALA A N 1
ATOM 731 C CA . ALA A 1 94 ? -8.253 2.171 0.933 1.00 67.12 94 ALA A CA 1
ATOM 732 C C . ALA A 1 94 ? -8.646 2.641 -0.481 1.00 67.12 94 ALA A C 1
ATOM 734 O O . ALA A 1 94 ? -9.724 3.183 -0.714 1.00 67.12 94 ALA A O 1
ATOM 735 N N . VAL A 1 95 ? -7.755 2.414 -1.442 1.00 76.31 95 VAL A N 1
ATOM 736 C CA . VAL A 1 95 ? -7.954 2.697 -2.870 1.00 76.31 95 VAL A CA 1
ATOM 737 C C . VAL A 1 95 ? -7.762 1.397 -3.634 1.00 76.31 95 VAL A C 1
ATOM 739 O O . VAL A 1 95 ? -6.698 0.785 -3.537 1.00 76.31 95 VAL A O 1
ATOM 742 N N . ASP A 1 96 ? -8.756 0.990 -4.412 1.00 81.81 96 ASP A N 1
ATOM 743 C CA . ASP A 1 96 ? -8.669 -0.212 -5.241 1.00 81.81 96 ASP A CA 1
ATOM 744 C C . ASP A 1 96 ? -8.066 0.131 -6.607 1.00 81.81 96 ASP A C 1
ATOM 746 O O . ASP A 1 96 ? -8.769 0.414 -7.572 1.00 81.81 96 ASP A O 1
ATOM 750 N N . ALA A 1 97 ? -6.733 0.150 -6.664 1.00 89.88 97 ALA A N 1
ATOM 751 C CA . ALA A 1 97 ? -5.977 0.247 -7.910 1.00 89.88 97 ALA A CA 1
ATOM 752 C C . ALA A 1 97 ? -5.046 -0.970 -8.062 1.00 89.88 97 ALA A C 1
ATOM 754 O O . ALA A 1 97 ? -4.528 -1.464 -7.050 1.00 89.88 97 ALA A O 1
ATOM 755 N N . PRO A 1 98 ? -4.781 -1.450 -9.297 1.00 92.62 98 PRO A N 1
ATOM 756 C CA . PRO A 1 98 ? -3.839 -2.544 -9.530 1.00 92.62 98 PRO A CA 1
ATOM 757 C C . PRO A 1 98 ? -2.401 -2.197 -9.137 1.00 92.62 98 PRO A C 1
ATOM 759 O O . PRO A 1 98 ? -1.653 -3.084 -8.736 1.00 92.62 98 PRO A O 1
ATOM 762 N N . VAL A 1 99 ? -2.004 -0.925 -9.247 1.00 94.19 99 VAL A N 1
ATOM 763 C CA . VAL A 1 99 ? -0.732 -0.428 -8.714 1.00 94.19 99 VAL A CA 1
ATOM 764 C C . VAL A 1 99 ? -1.024 0.553 -7.592 1.00 94.19 99 VAL A C 1
ATOM 766 O O . VAL A 1 99 ? -1.614 1.608 -7.812 1.00 94.19 99 VAL A O 1
ATOM 769 N N . GLN A 1 100 ? -0.591 0.217 -6.384 1.00 92.75 100 GLN A N 1
ATOM 770 C CA . GLN A 1 100 ? -0.725 1.080 -5.216 1.00 92.75 100 GLN A CA 1
ATOM 771 C C . GLN A 1 100 ? 0.658 1.523 -4.776 1.00 92.75 100 GLN A C 1
ATOM 773 O O . GLN A 1 100 ? 1.561 0.704 -4.652 1.00 92.75 100 GLN A O 1
ATOM 778 N N . VAL A 1 101 ? 0.837 2.815 -4.542 1.00 92.25 101 VAL A N 1
ATOM 779 C CA . VAL A 1 101 ? 2.100 3.391 -4.092 1.00 92.25 101 VAL A CA 1
ATOM 780 C C . VAL A 1 101 ? 1.867 4.062 -2.750 1.00 92.25 101 VAL A C 1
ATOM 782 O O . VAL A 1 101 ? 1.006 4.926 -2.637 1.00 92.25 101 VAL A O 1
ATOM 785 N N . SER A 1 102 ? 2.633 3.682 -1.736 1.00 90.44 102 SER A N 1
ATOM 786 C CA . SER A 1 102 ? 2.586 4.263 -0.398 1.00 90.44 102 SER A CA 1
ATOM 787 C C . SER A 1 102 ? 3.889 4.980 -0.093 1.00 90.44 102 SER A C 1
ATOM 789 O O . SER A 1 102 ? 4.963 4.387 -0.194 1.00 90.44 102 SER A O 1
ATOM 791 N N . ILE A 1 103 ? 3.806 6.256 0.267 1.00 90.31 103 ILE A N 1
ATOM 792 C CA . ILE A 1 103 ? 4.971 7.093 0.543 1.00 90.31 103 ILE A CA 1
ATOM 793 C C . ILE A 1 103 ? 4.980 7.445 2.026 1.00 90.31 103 ILE A C 1
ATOM 795 O O . ILE A 1 103 ? 4.122 8.191 2.494 1.00 90.31 103 ILE A O 1
ATOM 799 N N . GLY A 1 104 ? 5.979 6.943 2.751 1.00 84.31 104 GLY A N 1
ATOM 800 C CA . GLY A 1 104 ? 6.246 7.336 4.134 1.00 84.31 104 GLY A CA 1
ATOM 801 C C . GLY A 1 104 ? 5.244 6.842 5.183 1.00 84.31 104 GLY A C 1
ATOM 802 O O . GLY A 1 104 ? 5.319 7.312 6.312 1.00 84.31 104 GLY A O 1
ATOM 803 N N . LEU A 1 105 ? 4.333 5.923 4.844 1.00 77.94 105 LEU A N 1
ATOM 804 C CA . LEU A 1 105 ? 3.420 5.298 5.807 1.00 77.94 105 LEU A CA 1
ATOM 805 C C . LEU A 1 105 ? 4.093 4.112 6.519 1.00 77.94 105 LEU A C 1
ATOM 807 O O . LEU A 1 105 ? 4.264 3.044 5.928 1.00 77.94 105 LEU A O 1
ATOM 811 N N . GLY A 1 106 ? 4.463 4.280 7.787 1.00 82.38 106 GLY A N 1
ATOM 812 C CA . GLY A 1 106 ? 5.055 3.196 8.574 1.00 82.38 106 GLY A CA 1
ATOM 813 C C . GLY A 1 106 ? 4.035 2.107 8.928 1.00 82.38 106 GLY A C 1
ATOM 814 O O . GLY A 1 106 ? 2.904 2.411 9.293 1.00 82.38 106 GLY A O 1
ATOM 815 N N . GLY A 1 107 ? 4.438 0.834 8.894 1.00 83.31 107 GLY A N 1
ATOM 816 C CA . GLY A 1 107 ? 3.574 -0.298 9.256 1.00 83.31 107 GLY A CA 1
ATOM 817 C C . GLY A 1 107 ? 3.094 -0.246 10.711 1.00 83.31 107 GLY A C 1
ATOM 818 O O . GLY A 1 107 ? 1.955 -0.597 11.006 1.00 83.31 107 GLY A O 1
ATOM 819 N N . ARG A 1 108 ? 3.926 0.251 11.635 1.00 86.81 108 ARG A N 1
ATOM 820 C CA . ARG A 1 108 ? 3.501 0.524 13.020 1.00 86.81 108 ARG A CA 1
ATOM 821 C C . ARG A 1 108 ? 2.478 1.651 13.130 1.00 86.81 108 ARG A C 1
ATOM 823 O O . ARG A 1 108 ? 1.600 1.572 13.982 1.00 86.81 108 ARG A O 1
ATOM 830 N N . GLU A 1 109 ? 2.614 2.696 12.317 1.00 85.50 109 GLU A N 1
ATOM 831 C CA . GLU A 1 109 ? 1.677 3.825 12.298 1.00 85.50 109 GLU A CA 1
ATOM 832 C C . GLU A 1 109 ? 0.325 3.393 11.721 1.00 85.50 109 GLU A C 1
ATOM 834 O O . GLU A 1 109 ? -0.705 3.667 12.333 1.00 85.50 109 GLU A O 1
ATOM 839 N N . GLU A 1 110 ? 0.339 2.620 10.629 1.00 86.75 110 GLU A N 1
ATOM 840 C CA . GLU A 1 110 ? -0.848 1.976 10.050 1.00 86.75 110 GLU A CA 1
ATOM 841 C C . GLU A 1 110 ? -1.582 1.130 11.100 1.00 86.75 110 GLU A C 1
ATOM 843 O O . GLU A 1 110 ? -2.774 1.322 11.339 1.00 86.75 110 GLU A O 1
ATOM 848 N N . PHE A 1 111 ? -0.860 0.248 11.795 1.00 89.75 111 PHE A N 1
ATOM 849 C CA . PHE A 1 111 ? -1.455 -0.608 12.819 1.00 89.75 111 PHE A CA 1
ATOM 850 C C . PHE A 1 111 ? -2.012 0.192 14.006 1.00 89.75 111 PHE A C 1
ATOM 852 O O . PHE A 1 111 ? -3.110 -0.083 14.485 1.00 89.75 111 PHE A O 1
ATOM 859 N N . ALA A 1 112 ? -1.290 1.214 14.474 1.00 90.94 112 ALA A N 1
ATOM 860 C CA . ALA A 1 112 ? -1.770 2.078 15.550 1.00 90.94 112 ALA A CA 1
ATOM 861 C C . ALA A 1 112 ? -3.034 2.862 15.152 1.00 90.94 112 ALA A C 1
ATOM 863 O O . ALA A 1 112 ? -3.903 3.072 15.999 1.00 90.94 112 ALA A O 1
ATOM 864 N N . SER A 1 113 ? -3.146 3.275 13.884 1.00 89.50 113 SER A N 1
ATOM 865 C CA . SER A 1 113 ? -4.354 3.904 13.340 1.00 89.50 113 SER A CA 1
ATOM 866 C C . SER A 1 113 ? -5.534 2.929 13.333 1.00 89.50 113 SER A C 1
ATOM 868 O O . SER A 1 113 ? -6.594 3.259 13.861 1.00 89.50 113 SER A O 1
ATOM 870 N N . ALA A 1 114 ? -5.329 1.696 12.856 1.00 91.31 114 ALA A N 1
ATOM 871 C CA . ALA A 1 114 ? -6.364 0.661 12.852 1.00 91.31 114 ALA A CA 1
ATOM 872 C C . ALA A 1 114 ? -6.875 0.342 14.269 1.00 91.31 114 ALA A C 1
ATOM 874 O O . ALA A 1 114 ? -8.080 0.290 14.497 1.00 91.31 114 ALA A O 1
ATOM 875 N N . VAL A 1 115 ? -5.973 0.204 15.248 1.00 94.19 115 VAL A N 1
ATOM 876 C CA . VAL A 1 115 ? -6.349 -0.017 16.656 1.00 94.19 115 VAL A CA 1
ATOM 877 C C . VAL A 1 115 ? -7.128 1.170 17.229 1.00 94.19 115 VAL A C 1
ATOM 879 O O . VAL A 1 115 ? -8.054 0.968 18.011 1.00 94.19 115 VAL A O 1
ATOM 882 N N . ARG A 1 116 ? -6.777 2.407 16.852 1.00 94.38 116 ARG A N 1
ATOM 883 C CA . ARG A 1 116 ? -7.513 3.598 17.295 1.00 94.38 116 ARG A CA 1
ATOM 884 C C . ARG A 1 116 ? -8.939 3.609 16.749 1.00 94.38 116 ARG A C 1
ATOM 886 O O . ARG A 1 116 ? -9.849 3.816 17.537 1.00 94.38 116 ARG A O 1
ATOM 893 N N . GLN A 1 117 ? -9.118 3.317 15.462 1.00 93.62 117 GLN A N 1
ATOM 894 C CA . GLN A 1 117 ? -10.441 3.208 14.838 1.00 93.62 117 GLN A CA 1
ATOM 895 C C . GLN A 1 117 ? -11.295 2.130 15.524 1.00 93.62 117 GLN A C 1
ATOM 897 O O . GLN A 1 117 ? -12.429 2.394 15.889 1.00 93.62 117 GLN A O 1
ATOM 902 N N . ILE A 1 118 ? -10.729 0.950 15.811 1.00 95.44 118 ILE A N 1
ATOM 903 C CA . ILE A 1 118 ? -11.426 -0.108 16.573 1.00 95.44 118 ILE A CA 1
ATOM 904 C C . ILE A 1 118 ? -11.865 0.395 17.953 1.00 95.44 118 ILE A C 1
ATOM 906 O O . ILE A 1 118 ? -12.972 0.110 18.401 1.00 95.44 118 ILE A O 1
ATOM 910 N N . ALA A 1 119 ? -10.988 1.119 18.652 1.00 96.25 119 ALA A N 1
ATOM 911 C CA . ALA A 1 119 ? -11.294 1.643 19.978 1.00 96.25 119 ALA A CA 1
ATOM 912 C C . ALA A 1 119 ? -12.374 2.737 19.944 1.00 96.25 119 ALA A C 1
ATOM 914 O O . ALA A 1 119 ? -13.171 2.813 20.876 1.00 96.25 119 ALA A O 1
ATOM 915 N N . GLU A 1 120 ? -12.395 3.564 18.897 1.00 96.19 120 GLU A N 1
ATOM 916 C CA . GLU A 1 120 ? -13.430 4.574 18.649 1.00 96.19 120 GLU A CA 1
ATOM 917 C C . GLU A 1 120 ? -14.781 3.897 18.363 1.00 96.19 120 GLU A C 1
ATOM 919 O O . GLU A 1 120 ? -15.729 4.129 19.111 1.00 96.19 120 GLU A O 1
ATOM 924 N N . ASP A 1 121 ? -14.835 2.952 17.418 1.00 96.12 121 ASP A N 1
ATOM 925 C CA . ASP A 1 121 ? -16.054 2.196 17.083 1.00 96.12 121 ASP A CA 1
ATOM 926 C C . ASP A 1 121 ? -16.614 1.440 18.304 1.00 96.12 121 ASP A C 1
ATOM 928 O O . ASP A 1 121 ? -17.826 1.376 18.528 1.00 96.12 121 ASP A O 1
ATOM 932 N N . ALA A 1 122 ? -15.733 0.879 19.141 1.00 96.50 122 ALA A N 1
ATOM 933 C CA . ALA A 1 122 ? -16.136 0.201 20.369 1.00 96.50 122 ALA A CA 1
ATOM 934 C C . ALA A 1 122 ? -16.653 1.167 21.446 1.00 96.50 122 ALA A C 1
ATOM 936 O O . ALA A 1 122 ? -17.587 0.833 22.178 1.00 96.50 122 ALA A O 1
ATOM 937 N N . ALA A 1 123 ? -16.068 2.364 21.554 1.00 96.44 123 ALA A N 1
ATOM 938 C CA . ALA A 1 123 ? -16.533 3.397 22.478 1.00 96.44 123 ALA A CA 1
ATOM 939 C C . ALA A 1 123 ? -17.901 3.965 22.066 1.00 96.44 123 ALA A C 1
ATOM 941 O O . ALA A 1 123 ? -18.725 4.254 22.937 1.00 96.44 123 ALA A O 1
ATOM 942 N N . ASP A 1 124 ? -18.150 4.056 20.759 1.00 96.75 124 ASP A N 1
ATOM 943 C CA . ASP A 1 124 ? -19.414 4.519 20.181 1.00 96.75 124 ASP A CA 1
ATOM 944 C C . ASP A 1 124 ? -20.499 3.423 20.164 1.00 96.75 124 ASP A C 1
ATOM 946 O O . ASP A 1 124 ? -21.675 3.696 19.908 1.00 96.75 124 ASP A O 1
ATOM 950 N N . GLY A 1 125 ? -20.138 2.185 20.527 1.00 95.50 125 GLY A N 1
ATOM 951 C CA . GLY A 1 125 ? -21.046 1.037 20.585 1.00 95.50 125 GLY A CA 1
ATOM 952 C C . GLY A 1 125 ? -21.374 0.439 19.215 1.00 95.50 125 GLY A C 1
ATOM 953 O O . GLY A 1 125 ? -22.333 -0.326 19.102 1.00 95.50 125 GLY A O 1
ATOM 954 N N . GLU A 1 126 ? -20.595 0.783 18.189 1.00 96.31 126 GLU A N 1
ATOM 955 C CA . GLU A 1 126 ? -20.719 0.269 16.822 1.00 96.31 126 GLU A CA 1
ATOM 956 C C . GLU A 1 126 ? -20.013 -1.086 16.641 1.00 96.31 126 GLU A C 1
ATOM 958 O O . GLU A 1 126 ? -20.362 -1.844 15.735 1.00 96.31 126 GLU A O 1
ATOM 963 N N . LEU A 1 127 ? -19.068 -1.420 17.529 1.00 96.31 127 LEU A N 1
ATOM 964 C CA . LEU A 1 127 ? -18.317 -2.677 17.525 1.00 96.31 127 LEU A CA 1
ATOM 965 C C . LEU A 1 127 ? -18.230 -3.277 18.936 1.00 96.31 127 LEU A C 1
ATOM 967 O O . LEU A 1 127 ? -17.805 -2.611 19.880 1.00 96.31 127 LEU A O 1
ATOM 971 N N . ALA A 1 128 ? -18.602 -4.548 19.101 1.00 95.88 128 ALA A N 1
ATOM 972 C CA . ALA A 1 128 ? -18.405 -5.231 20.376 1.00 95.88 128 ALA A CA 1
ATOM 973 C C . ALA A 1 128 ? -16.938 -5.690 20.512 1.00 95.88 128 ALA A C 1
ATOM 975 O O . ALA A 1 128 ? -16.361 -6.169 19.534 1.00 95.88 128 ALA A O 1
ATOM 976 N N . PRO A 1 129 ? -16.310 -5.599 21.701 1.00 93.81 129 PRO A N 1
ATOM 977 C CA . PRO A 1 129 ? -14.933 -6.059 21.896 1.00 93.81 129 PRO A CA 1
ATOM 978 C C . PRO A 1 129 ? -14.701 -7.524 21.507 1.00 93.81 129 PRO A C 1
ATOM 980 O O . PRO A 1 129 ? -13.599 -7.885 21.105 1.00 93.81 129 PRO A O 1
ATOM 983 N N . GLU A 1 130 ? -15.725 -8.370 21.632 1.00 95.38 130 GLU A N 1
ATOM 984 C CA . GLU A 1 130 ? -15.672 -9.789 21.277 1.00 95.38 130 GLU A CA 1
ATOM 985 C C . GLU A 1 130 ? -15.665 -10.032 19.760 1.00 95.38 130 GLU A C 1
ATOM 987 O O . GLU A 1 130 ? -15.237 -11.101 19.327 1.00 95.38 130 GLU A O 1
ATOM 992 N N . ASP A 1 131 ? -16.101 -9.046 18.972 1.00 95.56 131 ASP A N 1
ATOM 993 C CA . ASP A 1 131 ? -16.120 -9.090 17.507 1.00 95.56 131 ASP A CA 1
ATOM 994 C C . ASP A 1 131 ? -14.792 -8.600 16.893 1.00 95.56 131 ASP A C 1
ATOM 996 O O . ASP A 1 131 ? -14.613 -8.632 15.675 1.00 95.56 131 ASP A O 1
ATOM 1000 N N . VAL A 1 132 ? -13.838 -8.150 17.719 1.00 95.56 132 VAL A N 1
ATOM 1001 C CA . VAL A 1 132 ? -12.508 -7.734 17.260 1.00 95.56 132 VAL A CA 1
ATOM 1002 C C . VAL A 1 132 ? -11.657 -8.968 16.961 1.00 95.56 132 VAL A C 1
ATOM 1004 O O . VAL A 1 132 ? -11.043 -9.559 17.853 1.00 95.56 132 VAL A O 1
ATOM 1007 N N . ASP A 1 133 ? -11.588 -9.329 15.684 1.00 93.94 133 ASP A N 1
ATOM 1008 C CA . ASP A 1 133 ? -10.771 -10.427 15.171 1.00 93.94 133 ASP A CA 1
ATOM 1009 C C . ASP A 1 133 ? -9.709 -9.963 14.151 1.00 93.94 133 ASP A C 1
ATOM 1011 O O . ASP A 1 133 ? -9.520 -8.772 13.884 1.00 93.94 133 ASP A O 1
ATOM 1015 N N . GLU A 1 134 ? -8.968 -10.923 13.593 1.00 90.38 134 GLU A N 1
ATOM 1016 C CA . GLU A 1 134 ? -7.939 -10.678 12.573 1.00 90.38 134 GLU A CA 1
ATOM 1017 C C . GLU A 1 134 ? -8.519 -9.978 11.333 1.00 90.38 134 GLU A C 1
ATOM 1019 O O . GLU A 1 134 ? -7.908 -9.046 10.810 1.00 90.38 134 GLU A O 1
ATOM 1024 N N . ALA A 1 135 ? -9.721 -10.367 10.898 1.00 90.06 135 ALA A N 1
ATOM 1025 C CA . ALA A 1 135 ? -10.377 -9.793 9.727 1.00 90.06 135 ALA A CA 1
ATOM 1026 C C . ALA A 1 135 ? -10.858 -8.355 9.977 1.00 90.06 135 ALA A C 1
ATOM 1028 O O . ALA A 1 135 ? -10.947 -7.555 9.041 1.00 90.06 135 ALA A O 1
ATOM 1029 N N . GLU A 1 136 ? -11.197 -8.023 11.220 1.00 92.94 136 GLU A N 1
ATOM 1030 C CA . GLU A 1 136 ? -11.597 -6.684 11.649 1.00 92.94 136 GLU A CA 1
ATOM 1031 C C . GLU A 1 136 ? -10.404 -5.717 11.671 1.00 92.94 136 GLU A C 1
ATOM 1033 O O . GLU A 1 136 ? -10.517 -4.569 11.226 1.00 92.94 136 GLU A O 1
ATOM 1038 N N . ILE A 1 137 ? -9.234 -6.203 12.100 1.00 90.94 137 ILE A N 1
ATOM 1039 C CA . ILE A 1 137 ? -7.965 -5.473 11.991 1.00 90.94 137 ILE A CA 1
ATOM 1040 C C . ILE A 1 137 ? -7.606 -5.273 10.517 1.00 90.94 137 ILE A C 1
ATOM 1042 O O . ILE A 1 137 ? -7.364 -4.141 10.101 1.00 90.94 137 ILE A O 1
ATOM 1046 N N . GLU A 1 138 ? -7.609 -6.344 9.715 1.00 89.19 138 GLU A N 1
ATOM 1047 C CA . GLU A 1 138 ? -7.226 -6.301 8.298 1.00 89.19 138 GLU A CA 1
ATOM 1048 C C . GLU A 1 138 ? -8.039 -5.287 7.499 1.00 89.19 138 GLU A C 1
ATOM 1050 O O . GLU A 1 138 ? -7.471 -4.534 6.710 1.00 89.19 138 GLU A O 1
ATOM 1055 N N . ARG A 1 139 ? -9.352 -5.208 7.738 1.00 88.75 139 ARG A N 1
ATOM 1056 C CA . ARG A 1 139 ? -10.248 -4.268 7.047 1.00 88.75 139 ARG A CA 1
ATOM 1057 C C . ARG A 1 139 ? -9.948 -2.793 7.328 1.00 88.75 139 ARG A C 1
ATOM 1059 O O . ARG A 1 139 ? -10.326 -1.955 6.513 1.00 88.75 139 ARG A O 1
ATOM 1066 N N . ARG A 1 140 ? -9.264 -2.477 8.432 1.00 89.06 140 ARG A N 1
ATOM 1067 C CA . ARG A 1 140 ? -8.850 -1.110 8.805 1.00 89.06 140 ARG A CA 1
ATOM 1068 C C . ARG A 1 140 ? -7.416 -0.777 8.407 1.00 89.06 140 ARG A C 1
ATOM 1070 O O . ARG A 1 140 ? -6.986 0.363 8.566 1.00 89.06 140 ARG A O 1
ATOM 1077 N N . LEU A 1 141 ? -6.666 -1.747 7.886 1.00 87.94 141 LEU A N 1
ATOM 1078 C CA . LEU A 1 141 ? -5.354 -1.479 7.314 1.00 87.94 141 LEU A CA 1
ATOM 1079 C C . LEU A 1 141 ? -5.512 -0.748 5.978 1.00 87.94 141 LEU A C 1
ATOM 1081 O O . LEU A 1 141 ? -6.416 -1.012 5.184 1.00 87.94 141 LEU A O 1
ATOM 1085 N N . VAL A 1 142 ? -4.566 0.141 5.692 1.00 81.62 142 VAL A N 1
ATOM 1086 C CA . VAL A 1 142 ? -4.468 0.850 4.411 1.00 81.62 142 VAL A CA 1
ATOM 1087 C C . VAL A 1 142 ? -4.236 -0.154 3.272 1.00 81.62 142 VAL A C 1
ATOM 1089 O O . VAL A 1 142 ? -4.697 0.057 2.142 1.00 81.62 142 VAL A O 1
ATOM 1092 N N . PHE A 1 143 ? -3.567 -1.271 3.574 1.00 80.00 143 PHE A N 1
ATOM 1093 C CA . PHE A 1 143 ? -3.442 -2.434 2.697 1.00 80.00 143 PHE A CA 1
ATOM 1094 C C . PHE A 1 143 ? -4.069 -3.669 3.357 1.00 80.00 143 PHE A C 1
ATOM 1096 O O . PHE A 1 143 ? -3.376 -4.377 4.085 1.00 80.00 143 PHE A O 1
ATOM 1103 N N . PRO A 1 144 ? -5.352 -3.970 3.086 1.00 78.19 144 PRO A N 1
ATOM 1104 C CA . PRO A 1 144 ? -6.068 -5.071 3.738 1.00 78.19 144 PRO A CA 1
ATOM 1105 C C . PRO A 1 144 ? -5.719 -6.450 3.162 1.00 78.19 144 PRO A C 1
ATOM 1107 O O . PRO A 1 144 ? -6.297 -7.457 3.547 1.00 78.19 144 PRO A O 1
ATOM 1110 N N . THR A 1 145 ? -4.834 -6.521 2.164 1.00 80.75 145 THR A N 1
ATOM 1111 C CA . THR A 1 145 ? -4.565 -7.751 1.415 1.00 80.75 145 THR A CA 1
ATOM 1112 C C . THR A 1 145 ? -3.086 -8.133 1.508 1.00 80.75 145 THR A C 1
ATOM 1114 O O . THR A 1 145 ? -2.237 -7.324 1.121 1.00 80.75 145 THR A O 1
ATOM 1117 N N . PRO A 1 146 ? -2.756 -9.360 1.956 1.00 84.06 146 PRO A N 1
ATOM 1118 C CA . PRO A 1 146 ? -1.372 -9.800 2.078 1.00 84.06 146 PRO A CA 1
ATOM 1119 C C . PRO A 1 146 ? -0.719 -9.996 0.702 1.00 84.06 146 PRO A C 1
ATOM 1121 O O . PRO A 1 146 ? -1.359 -10.544 -0.200 1.00 84.06 146 PRO A O 1
ATOM 1124 N N . PRO A 1 147 ? 0.537 -9.560 0.498 1.00 87.00 147 PRO A N 1
ATOM 1125 C CA . PRO A 1 147 ? 1.279 -9.879 -0.714 1.00 87.00 147 PRO A CA 1
ATOM 1126 C C . PRO A 1 147 ? 1.783 -11.327 -0.687 1.00 87.00 147 PRO A C 1
ATOM 1128 O O . PRO A 1 147 ? 2.115 -11.864 0.368 1.00 87.00 147 PRO A O 1
ATOM 1131 N N . ASP A 1 148 ? 1.929 -11.942 -1.858 1.00 87.50 148 ASP A N 1
ATOM 1132 C CA . ASP A 1 148 ? 2.527 -13.278 -1.966 1.00 87.50 148 ASP A CA 1
ATOM 1133 C C . ASP A 1 148 ? 4.063 -13.185 -1.929 1.00 87.50 148 ASP A C 1
ATOM 1135 O O . ASP A 1 148 ? 4.746 -14.051 -1.384 1.00 87.50 148 ASP A O 1
ATOM 1139 N N . LEU A 1 149 ? 4.611 -12.100 -2.488 1.00 87.06 149 LEU A N 1
ATOM 1140 C CA . LEU A 1 149 ? 6.046 -11.832 -2.563 1.00 87.06 149 LEU A CA 1
ATOM 1141 C C . LEU A 1 149 ? 6.354 -10.389 -2.167 1.00 87.06 149 LEU A C 1
ATOM 1143 O O . LEU A 1 149 ? 5.813 -9.450 -2.746 1.00 87.06 149 LEU A O 1
ATOM 1147 N N . VAL A 1 150 ? 7.305 -10.210 -1.256 1.00 87.81 150 VAL A N 1
ATOM 1148 C CA . VAL A 1 150 ? 7.859 -8.913 -0.866 1.00 87.81 150 VAL A CA 1
ATOM 1149 C C . VAL A 1 150 ? 9.301 -8.818 -1.366 1.00 87.81 150 VAL A C 1
ATOM 1151 O O . VAL A 1 150 ? 10.184 -9.560 -0.942 1.00 87.81 150 VAL A O 1
ATOM 1154 N N . ILE A 1 151 ? 9.559 -7.874 -2.264 1.00 88.25 151 ILE A N 1
ATOM 1155 C CA . ILE A 1 151 ? 10.881 -7.540 -2.792 1.00 88.25 151 ILE A CA 1
ATOM 1156 C C . ILE A 1 151 ? 1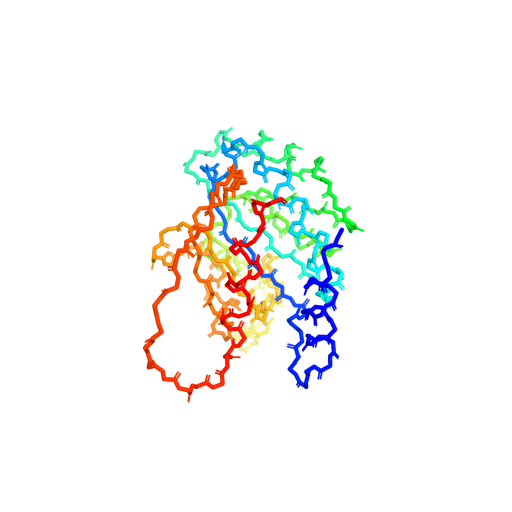1.368 -6.285 -2.082 1.00 88.25 151 ILE A C 1
ATOM 1158 O O . ILE A 1 151 ? 10.718 -5.249 -2.163 1.00 88.25 151 ILE A O 1
ATOM 1162 N N . LYS A 1 152 ? 12.537 -6.329 -1.446 1.00 84.75 152 LYS A N 1
ATOM 1163 C CA . LYS A 1 152 ? 13.150 -5.150 -0.825 1.00 84.75 152 LYS A CA 1
ATOM 1164 C C . LYS A 1 152 ? 14.470 -4.773 -1.488 1.00 84.75 152 LYS A C 1
ATOM 1166 O O . LYS A 1 152 ? 15.365 -5.612 -1.621 1.00 84.75 152 LYS A O 1
ATOM 1171 N N . THR A 1 153 ? 14.612 -3.498 -1.855 1.00 82.06 153 THR A N 1
ATOM 1172 C CA . THR A 1 153 ? 15.881 -2.914 -2.307 1.00 82.06 153 THR A CA 1
ATOM 1173 C C . THR A 1 153 ? 16.609 -2.255 -1.141 1.00 82.06 153 THR A C 1
ATOM 1175 O O . THR A 1 153 ? 16.021 -1.486 -0.390 1.00 82.06 153 THR A O 1
ATOM 1178 N N . GLY A 1 154 ? 17.912 -2.521 -1.012 1.00 66.12 154 GLY A N 1
ATOM 1179 C CA . GLY A 1 154 ? 18.772 -1.811 -0.059 1.00 66.12 154 GLY A CA 1
ATOM 1180 C C . GLY A 1 154 ? 18.577 -2.211 1.418 1.00 66.12 154 GLY A C 1
ATOM 1181 O O . GLY A 1 154 ? 17.483 -2.172 1.967 1.00 66.12 154 GLY A O 1
ATOM 1182 N N . ALA A 1 155 ? 19.700 -2.538 2.070 1.00 57.72 155 ALA A N 1
ATOM 1183 C CA . ALA A 1 155 ? 19.851 -2.953 3.474 1.00 57.72 155 ALA A CA 1
ATOM 1184 C C . ALA A 1 155 ? 19.155 -4.270 3.902 1.00 57.72 155 ALA A C 1
ATOM 1186 O O . ALA A 1 155 ? 17.988 -4.521 3.627 1.00 57.72 155 ALA A O 1
ATOM 1187 N N . GLU A 1 156 ? 19.890 -5.089 4.665 1.00 54.28 156 GLU A N 1
ATOM 1188 C CA . GLU A 1 156 ? 19.492 -6.418 5.178 1.00 54.28 156 GLU A CA 1
ATOM 1189 C C . GLU A 1 156 ? 18.487 -6.374 6.352 1.00 54.28 156 GLU A C 1
ATOM 1191 O O . GLU A 1 156 ? 18.166 -7.406 6.934 1.00 54.28 156 GLU A O 1
ATOM 1196 N N . ARG A 1 157 ? 18.001 -5.189 6.748 1.00 57.97 157 ARG A N 1
ATOM 1197 C CA . ARG A 1 157 ? 17.075 -5.026 7.884 1.00 57.97 157 ARG A CA 1
ATOM 1198 C C . ARG A 1 157 ? 15.651 -4.820 7.396 1.00 57.97 157 ARG A C 1
ATOM 1200 O O . ARG A 1 157 ? 15.453 -4.078 6.442 1.00 57.97 157 ARG A O 1
ATOM 1207 N N . LEU A 1 158 ? 14.665 -5.422 8.060 1.00 56.91 158 LEU A N 1
ATOM 1208 C CA . LEU A 1 158 ? 13.239 -5.201 7.787 1.00 56.91 158 LEU A CA 1
ATOM 1209 C C . LEU A 1 158 ? 12.902 -3.700 7.862 1.00 56.91 158 LEU A C 1
ATOM 1211 O O . LEU A 1 158 ? 13.339 -3.009 8.782 1.00 56.91 158 LEU A O 1
ATOM 1215 N N . SER A 1 159 ? 12.190 -3.190 6.851 1.00 64.06 159 SER A N 1
ATOM 1216 C CA . SER A 1 159 ? 11.568 -1.861 6.939 1.00 64.06 159 SER A CA 1
ATOM 1217 C C . SER A 1 159 ? 10.385 -1.948 7.896 1.00 64.06 159 SER A C 1
ATOM 1219 O O . SER A 1 159 ? 9.768 -3.004 7.998 1.00 64.06 159 SER A O 1
ATOM 1221 N N . ASP A 1 160 ? 10.040 -0.841 8.548 1.00 74.56 160 ASP A N 1
ATOM 1222 C CA . ASP A 1 160 ? 8.762 -0.683 9.248 1.00 74.56 160 ASP A CA 1
ATOM 1223 C C . ASP A 1 160 ? 7.617 -0.601 8.221 1.00 74.56 160 ASP A C 1
ATOM 1225 O O . ASP A 1 160 ? 7.069 0.465 7.972 1.00 74.56 160 ASP A O 1
ATOM 1229 N N . PHE A 1 161 ? 7.352 -1.700 7.513 1.00 75.00 161 PHE A N 1
ATOM 1230 C CA . PHE A 1 161 ? 6.396 -1.781 6.410 1.00 75.00 161 PHE A CA 1
ATOM 1231 C C . PHE A 1 161 ? 5.738 -3.163 6.375 1.00 75.00 161 PHE A C 1
ATOM 1233 O O . PHE A 1 161 ? 6.433 -4.170 6.508 1.00 75.00 161 PHE A O 1
ATOM 1240 N N . LEU A 1 162 ? 4.413 -3.191 6.184 1.00 78.62 162 LEU A N 1
ATOM 1241 C CA . LEU A 1 162 ? 3.566 -4.393 6.135 1.00 78.62 162 LEU A CA 1
ATOM 1242 C C . LEU A 1 162 ? 3.785 -5.376 7.293 1.00 78.62 162 LEU A C 1
ATOM 1244 O O . LEU A 1 162 ? 3.873 -6.585 7.085 1.00 78.62 162 LEU A O 1
ATOM 1248 N N . ILE A 1 163 ? 3.903 -4.875 8.524 1.00 84.19 163 ILE A N 1
ATOM 1249 C CA . ILE A 1 163 ? 4.218 -5.715 9.691 1.00 84.19 163 ILE A CA 1
ATOM 1250 C C . ILE A 1 163 ? 3.154 -6.789 9.966 1.00 84.19 163 ILE A C 1
ATOM 1252 O O . ILE A 1 163 ? 3.488 -7.834 10.515 1.00 84.19 163 ILE A O 1
ATOM 1256 N N . TRP A 1 164 ? 1.903 -6.535 9.570 1.00 87.12 164 TRP A N 1
ATOM 1257 C CA . TRP A 1 164 ? 0.791 -7.479 9.676 1.00 87.12 164 TRP A CA 1
ATOM 1258 C C . TRP A 1 164 ? 0.677 -8.332 8.411 1.00 87.12 164 TRP A C 1
ATOM 1260 O O . TRP A 1 164 ? 0.685 -9.558 8.449 1.00 87.12 164 TRP A O 1
ATOM 1270 N N . GLN A 1 165 ? 0.649 -7.668 7.258 1.00 86.62 165 GLN A N 1
ATOM 1271 C CA . GLN A 1 165 ? 0.344 -8.279 5.971 1.00 86.62 165 GLN A CA 1
ATOM 1272 C C . GLN A 1 165 ? 1.453 -9.218 5.475 1.00 86.62 165 GLN A C 1
ATOM 1274 O O . GLN A 1 165 ? 1.178 -10.111 4.681 1.00 86.62 165 GLN A O 1
ATOM 1279 N N . SER A 1 166 ? 2.704 -9.018 5.909 1.00 81.56 166 SER A N 1
ATOM 1280 C CA . SER A 1 166 ? 3.857 -9.783 5.412 1.00 81.56 166 SER A CA 1
ATOM 1281 C C . SER A 1 166 ? 4.183 -11.061 6.190 1.00 81.56 166 SER A C 1
ATOM 1283 O O . SER A 1 166 ? 5.138 -11.750 5.835 1.00 81.56 166 SER A O 1
ATOM 1285 N N . VAL A 1 167 ? 3.408 -11.407 7.228 1.00 81.06 167 VAL A N 1
ATOM 1286 C CA . VAL A 1 167 ? 3.705 -12.538 8.135 1.00 81.06 167 VAL A CA 1
ATOM 1287 C C . VAL A 1 167 ? 3.880 -13.868 7.392 1.00 81.06 167 VAL A C 1
ATOM 1289 O O . VAL A 1 167 ? 4.732 -14.672 7.768 1.00 81.06 167 VAL A O 1
ATOM 1292 N N . TYR A 1 168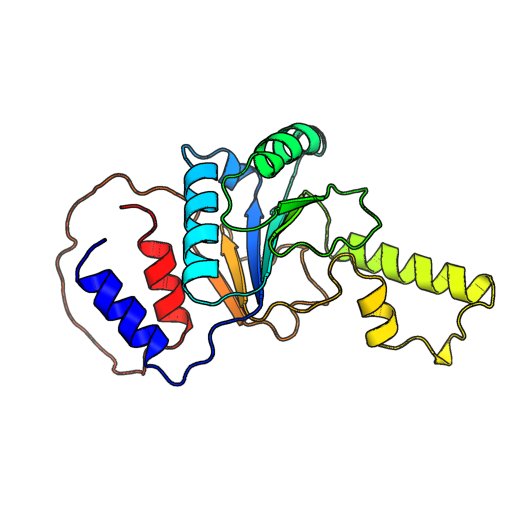 ? 3.117 -14.082 6.318 1.00 77.94 168 TYR A N 1
ATOM 1293 C CA . TYR A 1 168 ? 3.165 -15.299 5.499 1.00 77.94 168 TYR A CA 1
ATOM 1294 C C . TYR A 1 168 ? 3.739 -15.072 4.095 1.00 77.94 168 TYR A C 1
ATOM 1296 O O . TYR A 1 168 ? 3.644 -15.955 3.243 1.00 77.94 168 TYR A O 1
ATOM 1304 N N . SER A 1 169 ? 4.319 -13.900 3.836 1.00 81.62 169 SER A N 1
ATOM 1305 C CA . SER A 1 169 ? 4.855 -13.554 2.520 1.00 81.62 169 SER A CA 1
ATOM 1306 C C . SER A 1 169 ? 6.268 -14.090 2.317 1.00 81.62 169 SER A C 1
ATOM 1308 O O . SER A 1 169 ? 7.099 -14.081 3.226 1.00 81.62 169 SER A O 1
ATOM 1310 N N . GLU A 1 170 ? 6.587 -14.455 1.076 1.00 83.06 170 GLU A N 1
ATOM 1311 C CA . GLU A 1 170 ? 7.965 -14.741 0.679 1.00 83.06 170 GLU A CA 1
ATOM 1312 C C . GLU A 1 170 ? 8.788 -13.443 0.655 1.00 83.06 170 GLU A C 1
ATOM 1314 O O . GLU A 1 170 ? 8.363 -12.435 0.084 1.00 83.06 170 GLU A O 1
ATOM 1319 N N . LEU A 1 171 ? 9.986 -13.454 1.247 1.00 80.12 171 LEU A N 1
ATOM 1320 C CA . LEU A 1 171 ? 10.852 -12.273 1.363 1.00 80.12 171 LEU A CA 1
ATOM 1321 C C . LEU A 1 171 ? 12.074 -12.387 0.447 1.00 80.12 171 LEU A C 1
ATOM 1323 O O . LEU A 1 171 ? 12.911 -13.276 0.600 1.00 80.12 171 LEU A O 1
ATOM 1327 N N . TYR A 1 172 ? 12.229 -11.433 -0.471 1.00 80.88 172 TYR A N 1
ATOM 1328 C CA . TYR A 1 172 ? 13.360 -11.362 -1.391 1.00 80.88 172 TYR A CA 1
ATOM 1329 C C . TYR A 1 172 ? 14.145 -10.051 -1.251 1.00 80.88 172 TYR A C 1
ATOM 1331 O O . TYR A 1 172 ? 13.650 -8.966 -1.555 1.00 80.88 172 TYR A O 1
ATOM 1339 N N . PHE A 1 173 ? 15.417 -10.149 -0.857 1.00 78.75 173 PHE A N 1
ATOM 1340 C CA . PHE A 1 173 ? 16.307 -8.996 -0.702 1.00 78.75 173 PHE A CA 1
ATOM 1341 C C . PHE A 1 173 ? 17.246 -8.853 -1.905 1.00 78.75 173 PHE A C 1
ATOM 1343 O O . PHE A 1 173 ? 17.940 -9.794 -2.301 1.00 78.75 173 PHE A O 1
ATOM 1350 N N . THR A 1 174 ? 17.302 -7.651 -2.477 1.00 76.06 174 THR A N 1
ATOM 1351 C CA . THR A 1 174 ? 18.176 -7.315 -3.607 1.00 76.06 174 THR A CA 1
ATOM 1352 C C . THR A 1 174 ? 18.990 -6.047 -3.342 1.00 76.06 174 THR A C 1
ATOM 1354 O O . THR A 1 174 ? 18.622 -5.180 -2.548 1.00 76.06 174 THR A O 1
ATOM 1357 N N . GLY A 1 175 ? 20.127 -5.924 -4.035 1.00 68.00 175 GLY A N 1
ATOM 1358 C CA . GLY A 1 175 ? 20.905 -4.684 -4.064 1.00 68.00 175 GLY A CA 1
ATOM 1359 C C . GLY A 1 175 ? 20.113 -3.512 -4.664 1.00 68.00 175 GLY A C 1
ATOM 1360 O O . GLY A 1 175 ? 19.052 -3.716 -5.254 1.00 68.00 175 GLY A O 1
ATOM 1361 N N . ARG A 1 176 ? 20.650 -2.291 -4.512 1.00 60.31 176 ARG A N 1
ATOM 1362 C CA . ARG A 1 176 ? 20.017 -1.030 -4.953 1.00 60.31 176 ARG A CA 1
ATOM 1363 C C . ARG A 1 176 ? 19.486 -1.081 -6.386 1.00 60.31 176 ARG A C 1
ATOM 1365 O O . ARG A 1 176 ? 20.130 -1.667 -7.263 1.00 60.31 176 ARG A O 1
ATOM 1372 N N . LEU A 1 177 ? 18.365 -0.392 -6.609 1.00 54.59 177 LEU A N 1
ATOM 1373 C CA . LEU A 1 177 ? 17.760 -0.206 -7.925 1.00 54.59 177 LEU A CA 1
ATOM 1374 C C . LEU A 1 177 ? 18.731 0.593 -8.808 1.00 54.59 177 LEU A C 1
ATOM 1376 O O . LEU A 1 177 ? 18.899 1.796 -8.644 1.00 54.59 177 LEU A O 1
ATOM 1380 N N . LYS A 1 178 ? 19.448 -0.086 -9.706 1.00 44.50 178 LYS A N 1
ATOM 1381 C CA . LYS A 1 178 ? 20.383 0.557 -10.637 1.00 44.50 178 LYS A CA 1
ATOM 1382 C C . LYS A 1 178 ? 20.169 0.012 -12.035 1.00 44.50 178 LYS A C 1
ATOM 1384 O O . LYS A 1 178 ? 20.257 -1.198 -12.257 1.00 44.50 178 LYS A O 1
ATOM 1389 N N . ARG A 1 179 ? 20.022 0.915 -13.000 1.00 35.56 179 ARG A N 1
ATOM 1390 C CA . ARG A 1 179 ? 20.180 0.593 -14.417 1.00 35.56 179 ARG A CA 1
ATOM 1391 C C . ARG A 1 179 ? 21.666 0.286 -14.634 1.00 35.56 179 ARG A C 1
ATOM 1393 O O . ARG A 1 179 ? 22.495 1.192 -14.587 1.00 35.56 179 ARG A O 1
ATOM 1400 N N . ARG A 1 180 ? 22.063 -0.988 -14.774 1.00 35.41 180 ARG A N 1
ATOM 1401 C CA . ARG A 1 180 ? 23.475 -1.295 -15.087 1.00 35.41 180 ARG A CA 1
ATOM 1402 C C . ARG A 1 180 ? 23.844 -0.580 -16.391 1.00 35.41 180 ARG A C 1
ATOM 1404 O O . ARG A 1 180 ? 23.181 -0.741 -17.411 1.00 35.41 180 ARG A O 1
ATOM 1411 N N . ALA A 1 181 ? 24.946 0.160 -16.366 1.00 33.38 181 ALA A N 1
ATOM 1412 C CA . ALA A 1 181 ? 25.684 0.459 -17.580 1.00 33.38 181 ALA A CA 1
ATOM 1413 C C . ALA A 1 181 ? 26.236 -0.862 -18.144 1.00 33.38 181 ALA A C 1
ATOM 1415 O O . ALA A 1 181 ? 26.730 -1.710 -17.393 1.00 33.38 181 ALA A O 1
ATOM 1416 N N . SER A 1 182 ? 26.128 -1.046 -19.461 1.00 40.91 182 SER A N 1
ATOM 1417 C CA . SER A 1 182 ? 26.704 -2.176 -20.194 1.00 40.91 182 SER A CA 1
ATOM 1418 C C . SER A 1 182 ? 28.160 -2.405 -19.774 1.00 40.91 182 SER A C 1
ATOM 1420 O O . SER A 1 182 ? 29.022 -1.588 -20.085 1.00 40.91 182 SER A O 1
ATOM 1422 N N . CYS A 1 183 ? 28.453 -3.523 -19.105 1.00 26.27 183 CYS A N 1
ATOM 1423 C CA . CYS A 1 183 ? 29.830 -3.959 -18.904 1.00 26.27 183 CYS A CA 1
ATOM 1424 C C . CYS A 1 183 ? 29.971 -5.489 -18.911 1.00 26.27 183 CYS A C 1
ATOM 1426 O O . CYS A 1 183 ? 29.013 -6.236 -18.688 1.00 26.27 183 CYS A O 1
ATOM 1428 N N . ALA A 1 184 ? 31.179 -5.899 -19.285 1.00 28.78 184 ALA A N 1
ATOM 1429 C CA . ALA A 1 184 ? 31.590 -7.130 -19.943 1.00 28.78 184 ALA A CA 1
ATOM 1430 C C . ALA A 1 184 ? 31.340 -8.454 -19.189 1.00 28.78 184 ALA A C 1
ATOM 1432 O O . ALA A 1 184 ? 31.034 -8.499 -18.000 1.00 28.78 184 ALA A O 1
ATOM 1433 N N . ARG A 1 185 ? 31.464 -9.551 -19.952 1.00 26.05 185 ARG A N 1
ATOM 1434 C CA . ARG A 1 185 ? 31.326 -10.952 -19.520 1.00 26.05 185 ARG A CA 1
ATOM 1435 C C . ARG A 1 185 ? 32.231 -11.262 -18.313 1.00 26.05 185 ARG A C 1
ATOM 1437 O O . ARG A 1 185 ? 33.434 -11.044 -18.432 1.00 26.05 185 ARG A O 1
ATOM 1444 N N . PRO A 1 186 ? 31.713 -11.849 -17.220 1.00 30.09 186 PRO A N 1
ATOM 1445 C CA . PRO A 1 186 ? 32.548 -12.538 -16.247 1.00 30.09 186 PRO A CA 1
ATOM 1446 C C . PRO A 1 186 ? 32.883 -13.943 -16.766 1.00 30.09 186 PRO A C 1
ATOM 1448 O O . PRO A 1 186 ? 32.008 -14.648 -17.271 1.00 30.09 186 PRO A O 1
ATOM 1451 N N . SER A 1 187 ? 34.150 -14.327 -16.651 1.00 28.98 187 SER A N 1
ATOM 1452 C CA . SER A 1 187 ? 34.664 -15.680 -16.876 1.00 28.98 187 SER A CA 1
ATOM 1453 C C . SER A 1 187 ? 34.073 -16.678 -15.875 1.00 28.98 187 SER A C 1
ATOM 1455 O O . SER A 1 187 ? 34.020 -16.398 -14.677 1.00 28.98 187 SER A O 1
ATOM 1457 N N . GLU A 1 188 ? 33.643 -17.837 -16.373 1.00 29.41 188 GLU A N 1
ATOM 1458 C CA . GLU A 1 188 ? 33.182 -18.983 -15.584 1.00 29.41 188 GLU A CA 1
ATOM 1459 C C . GLU A 1 188 ? 34.348 -19.719 -14.906 1.00 29.41 188 GLU A C 1
ATOM 1461 O O . GLU A 1 188 ? 35.390 -19.923 -15.523 1.00 29.41 188 GLU A O 1
ATOM 1466 N N . SER A 1 189 ? 34.102 -20.212 -13.689 1.00 25.62 189 SER A N 1
ATOM 1467 C CA . SER A 1 189 ? 34.704 -21.440 -13.150 1.00 25.62 189 SER A CA 1
ATOM 1468 C C . SER A 1 189 ? 33.606 -22.220 -12.402 1.00 25.62 189 SER A C 1
ATOM 1470 O O . SER A 1 189 ? 32.916 -21.616 -11.576 1.00 25.62 189 SER A O 1
ATOM 1472 N N . PRO A 1 190 ? 33.390 -23.522 -12.681 1.00 35.38 190 PRO A N 1
ATOM 1473 C CA . PRO A 1 190 ? 32.265 -24.288 -12.149 1.00 35.38 190 PRO A CA 1
ATOM 1474 C C . PRO A 1 190 ? 32.638 -25.046 -10.866 1.00 35.38 190 PRO A C 1
ATOM 1476 O O . PRO A 1 190 ? 33.685 -25.685 -10.794 1.00 35.38 190 PRO A O 1
ATOM 1479 N N . GLY A 1 191 ? 31.752 -25.037 -9.866 1.00 26.25 191 GLY A N 1
ATOM 1480 C CA . GLY A 1 191 ? 31.930 -25.843 -8.660 1.00 26.25 191 GLY A CA 1
ATOM 1481 C C . GLY A 1 191 ? 30.710 -25.869 -7.739 1.00 26.25 191 GLY A C 1
ATOM 1482 O O . GLY A 1 191 ? 30.450 -24.908 -7.032 1.00 26.25 191 GLY A O 1
ATOM 1483 N N . SER A 1 192 ? 30.046 -27.027 -7.710 1.00 27.19 192 SER A N 1
ATOM 1484 C CA . SER A 1 192 ? 29.249 -27.583 -6.602 1.00 27.19 192 SER A CA 1
ATOM 1485 C C . SER A 1 192 ? 27.882 -26.972 -6.237 1.00 27.19 192 SER A C 1
ATOM 1487 O O . SER A 1 192 ? 27.752 -26.053 -5.434 1.00 27.19 192 SER A O 1
ATOM 1489 N N . SER A 1 193 ? 26.829 -27.608 -6.756 1.00 28.84 193 SER A N 1
ATOM 1490 C CA . SER A 1 193 ? 25.827 -28.395 -6.003 1.00 28.84 193 SER A CA 1
ATOM 1491 C C . SER A 1 193 ? 24.452 -28.289 -6.672 1.00 28.84 193 SER A C 1
ATOM 1493 O O . SER A 1 193 ? 23.883 -27.217 -6.870 1.00 28.84 193 SER A O 1
ATOM 1495 N N . ALA A 1 194 ? 23.952 -29.444 -7.109 1.00 39.22 194 ALA A N 1
ATOM 1496 C CA . ALA A 1 194 ? 22.681 -29.594 -7.792 1.00 39.22 194 ALA A CA 1
ATOM 1497 C C . ALA A 1 194 ? 21.535 -29.550 -6.770 1.00 39.22 194 ALA A C 1
ATOM 1499 O O . ALA A 1 194 ? 21.171 -30.564 -6.185 1.00 39.22 194 ALA A O 1
ATOM 1500 N N . GLY A 1 195 ? 20.966 -28.362 -6.576 1.00 29.69 195 GLY A N 1
ATOM 1501 C CA . GLY A 1 195 ? 19.649 -28.152 -5.981 1.00 29.69 195 GLY A CA 1
ATOM 1502 C C . GLY A 1 195 ? 18.728 -27.518 -7.021 1.00 29.69 195 GLY A C 1
ATOM 1503 O O . GLY A 1 195 ? 19.166 -26.682 -7.815 1.00 29.69 195 GLY A O 1
ATOM 1504 N N . ARG A 1 196 ? 17.458 -27.939 -7.066 1.00 35.84 196 ARG A N 1
ATOM 1505 C CA . ARG A 1 196 ? 16.424 -27.317 -7.913 1.00 35.84 196 ARG A CA 1
ATOM 1506 C C . ARG A 1 196 ? 16.471 -25.790 -7.718 1.00 35.84 196 ARG A C 1
ATOM 1508 O O . ARG A 1 196 ? 16.533 -25.352 -6.574 1.00 35.84 196 ARG A O 1
ATOM 1515 N N . PRO A 1 197 ? 16.461 -24.956 -8.774 1.00 36.09 197 PRO A N 1
ATOM 1516 C CA . PRO A 1 197 ? 16.465 -23.515 -8.571 1.00 36.09 197 PRO A CA 1
ATOM 1517 C C . PRO A 1 197 ? 15.102 -23.091 -8.010 1.00 36.09 197 PRO A C 1
ATOM 1519 O O . PRO A 1 197 ? 14.131 -23.025 -8.764 1.00 36.09 197 PRO A O 1
ATOM 1522 N N . ASN A 1 198 ? 15.055 -22.807 -6.706 1.00 38.94 198 ASN A N 1
ATOM 1523 C CA . ASN A 1 198 ? 13.922 -22.166 -6.040 1.00 38.94 198 ASN A CA 1
ATOM 1524 C C . ASN A 1 198 ? 13.510 -20.877 -6.770 1.00 38.94 198 ASN A C 1
ATOM 1526 O O . ASN A 1 198 ? 14.326 -20.238 -7.453 1.00 38.94 198 ASN A O 1
ATOM 1530 N N . LEU A 1 199 ? 12.239 -20.495 -6.601 1.00 41.19 199 LEU A N 1
ATOM 1531 C CA . LEU A 1 199 ? 11.634 -19.244 -7.080 1.00 41.19 199 LEU A CA 1
ATOM 1532 C C . LEU A 1 199 ? 12.551 -18.030 -6.803 1.00 41.19 199 LEU A C 1
ATOM 1534 O O . LEU A 1 199 ? 12.770 -17.190 -7.678 1.00 41.19 199 LEU A O 1
ATOM 1538 N N . GLU A 1 200 ? 13.211 -18.054 -5.641 1.00 39.03 200 GLU A N 1
ATOM 1539 C CA . GLU A 1 200 ? 14.253 -17.144 -5.146 1.00 39.03 200 GLU A CA 1
ATOM 1540 C C . GLU A 1 200 ? 15.368 -16.871 -6.165 1.00 39.03 200 GLU A C 1
ATOM 1542 O O . GLU A 1 200 ? 15.701 -15.727 -6.474 1.00 39.03 200 GLU A O 1
ATOM 1547 N N . ALA A 1 201 ? 15.937 -17.920 -6.766 1.00 35.22 201 ALA A N 1
ATOM 1548 C CA . ALA A 1 201 ? 17.028 -17.778 -7.719 1.00 35.22 201 ALA A CA 1
ATOM 1549 C C . ALA A 1 201 ? 16.535 -17.251 -9.079 1.00 35.22 201 ALA A C 1
ATOM 1551 O O . ALA A 1 201 ? 17.343 -16.842 -9.914 1.00 35.22 201 ALA A O 1
ATOM 1552 N N . ARG A 1 202 ? 15.226 -17.296 -9.355 1.00 45.81 202 ARG A N 1
ATOM 1553 C CA . ARG A 1 202 ? 14.620 -16.896 -10.637 1.00 45.81 202 ARG A CA 1
ATOM 1554 C C . ARG A 1 202 ? 14.137 -15.441 -10.583 1.00 45.81 202 ARG A C 1
ATOM 1556 O O . ARG A 1 202 ? 14.484 -14.699 -11.501 1.00 45.81 202 ARG A O 1
ATOM 1563 N N . ALA A 1 203 ? 13.525 -15.003 -9.479 1.00 39.97 203 ALA A N 1
ATOM 1564 C CA . ALA A 1 203 ? 13.278 -13.585 -9.183 1.00 39.97 203 ALA A CA 1
ATOM 1565 C C . ALA A 1 203 ? 14.599 -12.798 -9.089 1.00 39.97 203 ALA A C 1
ATOM 1567 O O . ALA A 1 203 ? 14.767 -11.776 -9.754 1.00 39.97 203 ALA A O 1
ATOM 1568 N N . ALA A 1 204 ? 15.612 -13.362 -8.415 1.00 36.97 204 ALA A N 1
ATOM 1569 C CA . ALA A 1 204 ? 16.960 -12.795 -8.359 1.00 36.97 204 ALA A CA 1
ATOM 1570 C C . ALA A 1 204 ? 17.620 -12.602 -9.725 1.00 36.97 204 ALA A C 1
ATOM 1572 O O . ALA A 1 204 ? 18.400 -11.672 -9.921 1.00 36.97 204 ALA A O 1
ATOM 1573 N N . ARG A 1 205 ? 17.360 -13.505 -10.677 1.00 39.66 205 ARG A N 1
ATOM 1574 C CA . ARG A 1 205 ? 17.948 -13.449 -12.023 1.00 39.66 205 ARG A CA 1
ATOM 1575 C C . ARG A 1 205 ? 17.176 -12.532 -12.965 1.00 39.66 205 ARG A C 1
ATOM 1577 O O . ARG A 1 205 ? 17.821 -11.939 -13.827 1.00 39.66 205 ARG A O 1
ATOM 1584 N N . GLY A 1 206 ? 15.865 -12.376 -12.769 1.00 39.75 206 GLY A N 1
ATOM 1585 C CA . GLY A 1 206 ? 15.081 -11.299 -13.372 1.00 39.75 206 GLY A CA 1
ATOM 1586 C C . GLY A 1 206 ? 15.614 -9.948 -12.908 1.00 39.75 206 GLY A C 1
ATOM 1587 O O . GLY A 1 206 ? 16.141 -9.196 -13.721 1.00 39.75 206 GLY A O 1
ATOM 1588 N N . ILE A 1 207 ? 15.624 -9.716 -11.588 1.00 38.28 207 ILE A N 1
ATOM 1589 C CA . ILE A 1 207 ? 16.038 -8.459 -10.933 1.00 38.28 207 ILE A CA 1
ATOM 1590 C C . ILE A 1 207 ? 17.496 -8.076 -11.263 1.00 38.28 207 ILE A C 1
ATOM 1592 O O . ILE A 1 207 ? 17.788 -6.928 -11.595 1.00 38.28 207 ILE A O 1
ATOM 1596 N N . ARG A 1 208 ? 18.426 -9.043 -11.311 1.00 35.25 208 ARG A N 1
ATOM 1597 C CA . ARG A 1 208 ? 19.826 -8.798 -11.726 1.00 35.25 208 ARG A CA 1
ATOM 1598 C C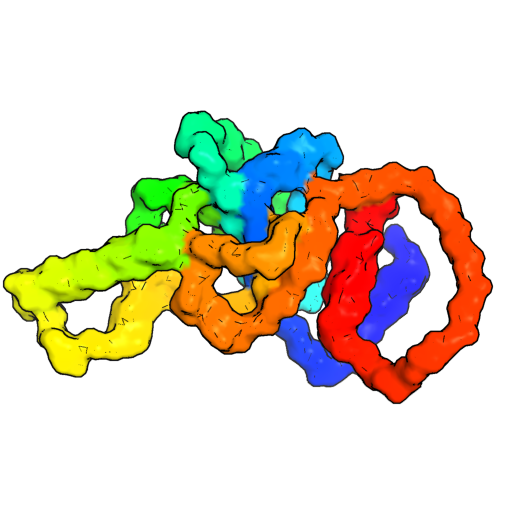 . ARG A 1 208 ? 20.006 -8.443 -13.212 1.00 35.25 208 ARG A C 1
ATOM 1600 O O . ARG A 1 208 ? 21.110 -8.035 -13.584 1.00 35.25 208 ARG A O 1
ATOM 1607 N N . ARG A 1 209 ? 18.987 -8.608 -14.067 1.00 40.41 209 ARG A N 1
ATOM 1608 C CA . ARG A 1 209 ? 19.045 -8.308 -15.511 1.00 40.41 209 ARG A CA 1
ATOM 1609 C C . ARG A 1 209 ? 18.366 -7.000 -15.931 1.00 40.41 209 ARG A C 1
ATOM 1611 O O . ARG A 1 209 ? 18.593 -6.615 -17.072 1.00 40.41 209 ARG A O 1
ATOM 1618 N N . PHE A 1 210 ? 17.677 -6.270 -15.044 1.00 40.66 210 PHE A N 1
ATOM 1619 C CA . PHE A 1 210 ? 17.015 -4.970 -15.334 1.00 40.66 210 PHE A CA 1
ATOM 1620 C C . PHE A 1 210 ? 17.976 -3.806 -15.673 1.00 40.66 210 PHE A C 1
ATOM 1622 O O . PHE A 1 210 ? 17.590 -2.644 -15.734 1.00 40.66 210 PHE A O 1
ATOM 1629 N N . GLY A 1 211 ? 19.251 -4.110 -15.915 1.00 31.88 211 GLY A N 1
ATOM 1630 C CA . GLY A 1 211 ? 20.279 -3.176 -16.352 1.00 31.88 211 GLY A CA 1
ATOM 1631 C C . GLY A 1 211 ? 20.883 -3.537 -17.713 1.00 31.88 211 GLY A C 1
ATOM 1632 O O . GLY A 1 211 ? 22.100 -3.506 -17.885 1.00 31.88 211 GLY A O 1
ATOM 1633 N N . ARG A 1 212 ? 20.075 -3.973 -18.675 1.00 26.69 212 ARG A N 1
ATOM 1634 C CA . ARG A 1 212 ? 20.509 -4.081 -20.072 1.00 26.69 212 ARG A CA 1
ATOM 1635 C C . ARG A 1 212 ? 19.523 -3.394 -20.988 1.00 26.69 212 ARG A C 1
ATOM 1637 O O . ARG A 1 212 ? 18.313 -3.532 -20.728 1.00 26.69 212 ARG A O 1
#

Secondary structure (DSSP, 8-state):
--HHHHHHHHHHHTSSSPPPSEEEEEEEHHHHTSTTHHHHHHHHHHHHHHHT--EEEEEEE-S-GGGHHHHHHHHHT---SS-EEEE-TT--S----SEEEEES--HHHHHHHHHHHHHHHHHTTSS-GGG--HHHHHHHSSS-S--SEEEEES-SSPPSS-TTTTTTSEEEEE---------PPPPP----------HHHHHHHHHTTS--